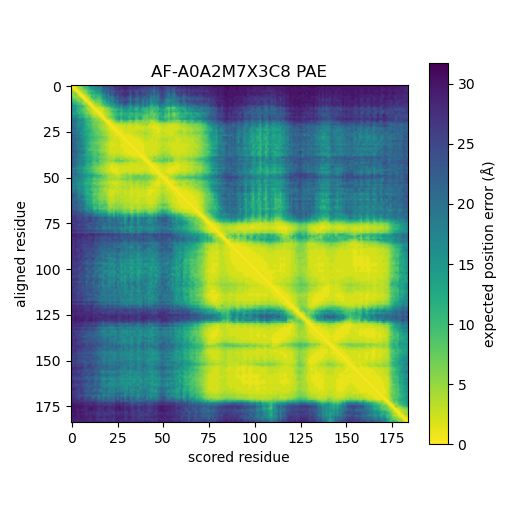Protein AF-A0A2M7X3C8-F1 (afdb_monomer)

Foldseek 3Di:
DVPPPPPPVVVVVVVVDDPDAAEDEPPPDPVVVVVVCVVDPVQKYFYAHPVRHTDDIDGVVNVVVVVVVVPDPPQAAEAEDDDDPVADPVNVVVLVVVVRVLQVVVCVWFNWNHKYKYWDFDQDPVNPATKIWIWIWTHTPADDIQIFTDIDSDPNVRSVVRSVSSVVVVVVVVDGPVVRVPPD

Sequence (184 aa):
LRHFSRRYLGKTLEKYATSNVHTLRSDTNQEEIIKQLIESEHNSIVLIEKYQKPVGFLSMRDILAGLELLEPKETINIIMTKPTHNVSKDDVKEAEEILSLFGKKMNKRIAIEKIEVTFEEPKTPDENSIIFNTTLIVSPVAGLKIVSKTKNSSFIDGIHAAIAQIEKQERRSGLSREDSRLTN

Organism: NCBI:txid1975080

Solvent-accessible surface area (backbone atoms only — not comparable to full-atom values): 10815 Å² total; per-residue (Å²): 129,89,74,70,62,67,69,61,52,52,68,58,49,60,75,72,58,74,89,87,65,54,70,45,56,67,84,55,55,68,70,58,52,51,52,52,33,73,70,34,94,73,42,32,35,38,24,21,46,100,81,74,44,76,76,47,73,50,39,56,65,58,53,52,57,52,48,63,71,66,49,76,76,82,75,66,44,72,47,68,56,81,67,62,92,91,56,53,73,65,57,53,51,51,48,51,52,53,50,49,54,48,47,58,60,43,42,78,56,46,57,54,53,33,40,39,38,43,65,43,72,63,82,44,97,80,75,80,59,65,40,30,36,25,37,37,37,41,34,40,71,59,76,75,70,48,76,23,76,30,76,24,77,40,70,68,56,13,51,54,52,17,50,54,47,44,54,53,50,53,70,70,66,66,72,47,68,68,64,61,64,74,80,116

Structure (mmCIF, N/CA/C/O backbone):
data_AF-A0A2M7X3C8-F1
#
_entry.id   AF-A0A2M7X3C8-F1
#
loop_
_atom_site.group_PDB
_atom_site.id
_atom_site.type_symbol
_atom_site.label_atom_id
_atom_site.label_alt_id
_atom_site.label_comp_id
_atom_site.label_asym_id
_atom_site.label_entity_id
_atom_site.label_seq_id
_atom_site.pdbx_PDB_ins_code
_atom_site.Cartn_x
_atom_site.Cartn_y
_atom_site.Cartn_z
_atom_site.occupancy
_atom_site.B_iso_or_equiv
_atom_site.auth_seq_id
_atom_site.auth_comp_id
_atom_site.auth_asym_id
_atom_site.auth_atom_id
_atom_site.pdbx_PDB_model_num
ATOM 1 N N . LEU A 1 1 ? -14.863 40.881 40.844 1.00 46.22 1 LEU A N 1
ATOM 2 C CA . LEU A 1 1 ? -14.978 40.151 39.552 1.00 46.22 1 LEU A CA 1
ATOM 3 C C . LEU A 1 1 ? -14.854 38.613 39.642 1.00 46.22 1 LEU A C 1
ATOM 5 O O . LEU A 1 1 ? -15.166 37.952 38.665 1.00 46.22 1 LEU A O 1
ATOM 9 N N . ARG A 1 2 ? -14.507 37.996 40.791 1.00 42.94 2 ARG A N 1
ATOM 10 C CA . ARG A 1 2 ? -14.419 36.517 40.940 1.00 42.94 2 ARG A CA 1
ATOM 11 C C . ARG A 1 2 ? -15.735 35.787 41.291 1.00 42.94 2 ARG A C 1
ATOM 13 O O . ARG A 1 2 ? -15.731 34.574 41.464 1.00 42.94 2 ARG A O 1
ATOM 20 N N . HIS A 1 3 ? -16.864 36.492 41.384 1.00 43.38 3 HIS A N 1
ATOM 21 C CA . HIS A 1 3 ? -18.160 35.899 41.762 1.00 43.38 3 HIS A CA 1
ATOM 22 C C . HIS A 1 3 ? -19.177 35.759 40.623 1.00 43.38 3 HIS A C 1
ATOM 24 O O . HIS A 1 3 ? -20.177 35.071 40.798 1.00 43.38 3 HIS A O 1
ATOM 30 N N . PHE A 1 4 ? -18.912 36.326 39.442 1.00 40.06 4 PHE A N 1
ATOM 31 C CA . PHE A 1 4 ? -19.866 36.282 38.326 1.00 40.06 4 PHE A CA 1
ATOM 32 C C . PHE A 1 4 ? -19.734 35.038 37.428 1.00 40.06 4 PHE A C 1
ATOM 34 O O . PHE A 1 4 ? -20.678 34.690 36.730 1.00 40.06 4 PHE A O 1
ATOM 41 N N . SER A 1 5 ? -18.604 34.321 37.483 1.00 48.94 5 SER A N 1
ATOM 42 C CA . SER A 1 5 ? -18.329 33.205 36.560 1.00 48.94 5 SER A CA 1
ATOM 43 C C . SER A 1 5 ? -18.881 31.843 37.027 1.00 48.94 5 SER A C 1
ATOM 45 O O . SER A 1 5 ? -19.244 31.003 36.211 1.00 48.94 5 SER A O 1
ATOM 47 N N . ARG A 1 6 ? -19.051 31.613 38.341 1.00 48.09 6 ARG A N 1
ATOM 48 C CA . ARG A 1 6 ? -19.505 30.298 38.852 1.00 48.09 6 ARG A CA 1
ATOM 49 C C . ARG A 1 6 ? -20.987 29.988 38.604 1.00 48.09 6 ARG A C 1
ATOM 51 O O . ARG A 1 6 ? -21.331 28.823 38.461 1.00 48.09 6 ARG A O 1
ATOM 58 N N . ARG A 1 7 ? -21.869 30.995 38.549 1.00 50.22 7 ARG A N 1
ATOM 59 C CA . ARG A 1 7 ? -23.326 30.771 38.421 1.00 50.22 7 ARG A CA 1
ATOM 60 C C . ARG A 1 7 ? -23.803 30.522 36.989 1.00 50.22 7 ARG A C 1
ATOM 62 O O . ARG A 1 7 ? -24.802 29.834 36.817 1.00 50.22 7 ARG A O 1
ATOM 69 N N . TYR A 1 8 ? -23.107 31.058 35.986 1.00 51.66 8 TYR A N 1
ATOM 70 C CA . TYR A 1 8 ? -23.512 30.910 34.584 1.00 51.66 8 TYR A CA 1
ATOM 71 C C . TYR A 1 8 ? -22.940 29.659 33.910 1.00 51.66 8 TYR A C 1
ATOM 73 O O . TYR A 1 8 ? -23.590 29.131 33.018 1.00 51.66 8 TYR A O 1
ATOM 81 N N . LEU A 1 9 ? -21.787 29.149 34.362 1.00 52.34 9 LEU A N 1
ATOM 82 C CA . LEU A 1 9 ? -21.191 27.909 33.843 1.00 52.34 9 LEU A CA 1
ATOM 83 C C . LEU A 1 9 ? -21.923 26.639 34.306 1.00 52.34 9 LEU A C 1
ATOM 85 O O . LEU A 1 9 ? -22.030 25.689 33.538 1.00 52.34 9 LEU A O 1
ATOM 89 N N . GLY A 1 10 ? -22.452 26.620 35.536 1.00 55.31 10 GLY A N 1
ATOM 90 C CA . GLY A 1 10 ? -23.128 25.434 36.084 1.00 55.31 10 GLY A CA 1
ATOM 91 C C . GLY A 1 10 ? -24.373 25.035 35.287 1.00 55.31 10 GLY A C 1
ATOM 92 O O . GLY A 1 10 ? -24.497 23.891 34.867 1.00 55.31 10 GLY A O 1
ATOM 93 N N . LYS A 1 11 ? -25.240 26.008 34.971 1.00 56.53 11 LYS A N 1
ATOM 94 C CA . LYS A 1 11 ? -26.495 25.753 34.241 1.00 56.53 11 LYS A CA 1
ATOM 95 C C . LYS A 1 11 ? -26.292 25.342 32.779 1.00 56.53 11 LYS A C 1
ATOM 97 O O . LYS A 1 11 ? -27.145 24.664 32.218 1.00 56.53 11 LYS A O 1
ATOM 102 N N . THR A 1 12 ? -25.204 25.770 32.135 1.00 64.62 12 THR A N 1
ATOM 103 C CA . THR A 1 12 ? -24.888 25.356 30.759 1.00 64.62 12 THR A CA 1
ATOM 104 C C . THR A 1 12 ? -24.248 23.979 30.716 1.00 64.62 12 THR A C 1
ATOM 106 O O . THR A 1 12 ? -24.594 23.210 29.830 1.00 64.62 12 THR A O 1
ATOM 109 N N . LEU A 1 13 ? -23.368 23.643 31.664 1.00 61.06 13 LEU A N 1
ATOM 110 C CA . LEU A 1 13 ? -22.723 22.327 31.725 1.00 61.06 13 LEU A CA 1
ATOM 111 C C . LEU A 1 13 ? -23.714 21.205 32.046 1.00 61.06 13 LEU A C 1
ATOM 113 O O . LEU A 1 13 ? -23.653 20.159 31.411 1.00 61.06 13 LEU A O 1
ATOM 117 N N . GLU A 1 14 ? -24.664 21.441 32.953 1.00 66.75 14 GLU A N 1
ATOM 118 C CA . GLU A 1 14 ? -25.717 20.470 33.292 1.00 66.75 14 GLU A CA 1
ATOM 119 C C . GLU A 1 14 ? -26.545 20.046 32.071 1.00 66.75 14 GLU A C 1
ATOM 121 O O . GLU A 1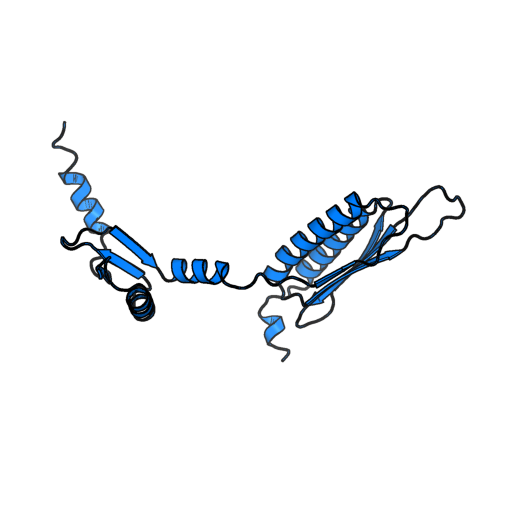 14 ? -26.955 18.894 31.980 1.00 66.75 14 GLU A O 1
ATOM 126 N N . LYS A 1 15 ? -26.730 20.937 31.086 1.00 69.50 15 LYS A N 1
ATOM 127 C CA . LYS A 1 15 ? -27.449 20.626 29.839 1.00 69.50 15 LYS A CA 1
ATOM 128 C C . LYS A 1 15 ? -26.701 19.630 28.941 1.00 69.50 15 LYS A C 1
ATOM 130 O O . LYS A 1 15 ? -27.332 18.957 28.132 1.00 69.50 15 LYS A O 1
ATOM 135 N N . TYR A 1 16 ? -25.376 19.559 29.054 1.00 69.12 16 TYR A N 1
ATOM 136 C CA . TYR A 1 16 ? -24.533 18.648 28.272 1.00 69.12 16 TYR A CA 1
ATOM 137 C C . TYR A 1 16 ? -24.023 17.460 29.101 1.00 69.12 16 TYR A C 1
ATOM 139 O O . TYR A 1 16 ? -23.365 16.573 28.560 1.00 69.12 16 TYR A O 1
ATOM 147 N N . ALA A 1 17 ? -24.303 17.439 30.407 1.00 68.06 17 ALA A N 1
ATOM 148 C CA . ALA A 1 17 ? -23.906 16.358 31.290 1.00 68.06 17 ALA A CA 1
ATOM 149 C C . ALA A 1 17 ? -24.746 15.109 30.996 1.00 68.06 17 ALA A C 1
ATOM 151 O O . ALA A 1 17 ? -25.974 15.146 31.022 1.00 68.06 17 ALA A O 1
ATOM 152 N N . THR A 1 18 ? -24.073 13.991 30.733 1.00 68.06 18 THR A N 1
ATOM 153 C CA . THR A 1 18 ? -24.725 12.683 30.619 1.00 68.06 18 THR A CA 1
ATOM 154 C C . THR A 1 18 ? -24.664 12.010 31.983 1.00 68.06 18 THR A C 1
ATOM 156 O O . THR A 1 18 ? -23.583 11.838 32.539 1.00 68.06 18 THR A O 1
ATOM 159 N N . SER A 1 19 ? -25.821 11.681 32.549 1.00 64.56 19 SER A N 1
ATOM 160 C CA . SER A 1 19 ? -25.942 11.113 33.898 1.00 64.56 19 SER A CA 1
ATOM 161 C C . SER A 1 19 ? -25.755 9.594 33.944 1.00 64.56 19 SER A C 1
ATOM 163 O O . SER A 1 19 ? -25.403 9.067 34.995 1.00 64.56 19 SER A O 1
ATOM 165 N N . ASN A 1 20 ? -25.924 8.905 32.812 1.00 70.25 20 ASN A N 1
ATOM 166 C CA . ASN A 1 20 ? -25.667 7.473 32.674 1.00 70.25 20 ASN A CA 1
ATOM 167 C C . ASN A 1 20 ? -24.349 7.258 31.936 1.00 70.25 20 ASN A C 1
ATOM 169 O O . ASN A 1 20 ? -24.309 7.162 30.713 1.00 70.25 20 ASN A O 1
ATOM 173 N N . VAL A 1 21 ? -23.262 7.226 32.699 1.00 77.31 21 VAL A N 1
ATOM 174 C CA . VAL A 1 21 ? -21.952 6.801 32.207 1.00 77.31 21 VAL A CA 1
ATOM 175 C C . VAL A 1 21 ? -21.507 5.593 33.012 1.00 77.31 21 VAL A C 1
ATOM 177 O O . VAL A 1 21 ? -21.582 5.597 34.243 1.00 77.31 21 VAL A O 1
ATOM 180 N N . HIS A 1 22 ? -21.050 4.551 32.321 1.00 87.25 22 HIS A N 1
ATOM 181 C CA . HIS A 1 22 ? -20.459 3.403 32.998 1.00 87.25 22 HIS A CA 1
ATOM 182 C C . HIS A 1 22 ? -19.114 3.834 33.579 1.00 87.25 22 HIS A C 1
ATOM 184 O O . HIS A 1 22 ? -18.291 4.430 32.878 1.00 87.25 22 HIS A O 1
ATOM 190 N N . THR A 1 23 ? -18.908 3.603 34.874 1.00 90.25 23 THR A N 1
ATOM 191 C CA . THR A 1 23 ? -17.699 4.048 35.577 1.00 90.25 23 THR A CA 1
ATOM 192 C C . THR A 1 23 ? -16.982 2.864 36.194 1.00 90.25 23 THR A C 1
ATOM 194 O O . THR A 1 23 ? -17.606 1.992 36.792 1.00 90.25 23 THR A O 1
ATOM 197 N N . LEU A 1 24 ? -15.658 2.852 36.070 1.00 92.31 24 LEU A N 1
ATOM 198 C CA . LEU A 1 24 ? -14.793 1.864 36.709 1.00 92.31 24 LEU A CA 1
ATOM 199 C C . LEU A 1 24 ? -13.697 2.561 37.489 1.00 92.31 24 LEU A C 1
ATOM 201 O O . LEU A 1 24 ? -13.294 3.679 37.165 1.00 92.31 24 LEU A O 1
ATOM 205 N N . ARG A 1 25 ? -13.184 1.895 38.521 1.00 93.38 25 ARG A N 1
ATOM 206 C CA . ARG A 1 25 ? -12.051 2.445 39.250 1.00 93.38 25 ARG A CA 1
ATOM 207 C C . ARG A 1 25 ? -10.792 2.380 38.386 1.00 93.38 25 ARG A C 1
ATOM 209 O O . ARG A 1 25 ? -10.579 1.435 37.637 1.00 93.38 25 ARG A O 1
ATOM 216 N N . SER A 1 26 ? -9.932 3.383 38.502 1.00 90.81 26 SER A N 1
ATOM 217 C CA . SER A 1 26 ? -8.688 3.451 37.728 1.00 90.81 26 SER A CA 1
ATOM 218 C C . SER A 1 26 ? -7.659 2.380 38.108 1.00 90.81 26 SER A C 1
ATOM 220 O O . SER A 1 26 ? -6.718 2.158 37.357 1.00 90.81 26 SER A O 1
ATOM 222 N N . ASP A 1 27 ? -7.816 1.744 39.273 1.00 92.94 27 ASP A N 1
ATOM 223 C CA . ASP A 1 27 ? -7.014 0.607 39.736 1.00 92.94 27 ASP A CA 1
ATOM 224 C C . ASP A 1 27 ? -7.614 -0.757 39.351 1.00 92.94 27 ASP A C 1
ATOM 226 O O . ASP A 1 27 ? -7.057 -1.794 39.711 1.00 92.94 27 ASP A O 1
ATOM 230 N N . THR A 1 28 ? -8.736 -0.781 38.620 1.00 93.50 28 THR A N 1
ATOM 231 C CA . THR A 1 28 ? -9.293 -2.012 38.049 1.00 93.50 28 THR A CA 1
ATOM 232 C C . THR A 1 28 ? -8.306 -2.620 37.044 1.00 93.50 28 THR A C 1
ATOM 234 O O . THR A 1 28 ? -7.629 -1.908 36.304 1.00 93.50 28 THR A O 1
ATOM 237 N N . ASN A 1 29 ? -8.206 -3.954 37.024 1.00 95.19 29 ASN A N 1
ATOM 238 C CA . ASN A 1 29 ? -7.349 -4.668 36.078 1.00 95.19 29 ASN A CA 1
ATOM 239 C C . ASN A 1 29 ? -7.732 -4.306 34.629 1.00 95.19 29 ASN A C 1
ATOM 241 O O . ASN A 1 29 ? -8.915 -4.245 34.301 1.00 95.19 29 ASN A O 1
ATOM 245 N N . GLN A 1 30 ? -6.735 -4.092 33.767 1.00 90.88 30 GLN A N 1
ATOM 246 C CA . GLN A 1 30 ? -6.925 -3.760 32.352 1.00 90.88 30 GLN A CA 1
ATOM 247 C C . GLN A 1 30 ? -7.835 -4.751 31.613 1.00 90.88 30 GLN A C 1
ATOM 249 O O . GLN A 1 30 ? -8.684 -4.318 30.841 1.00 90.88 30 GLN A O 1
ATOM 254 N N . GLU A 1 31 ? -7.700 -6.055 31.864 1.00 92.62 31 GLU A N 1
ATOM 255 C CA . GLU A 1 31 ? -8.537 -7.084 31.233 1.00 92.62 31 GLU A CA 1
ATOM 256 C C . GLU A 1 31 ? -10.012 -6.918 31.620 1.00 92.62 31 GLU A C 1
ATOM 258 O O . GLU A 1 31 ? -10.896 -6.949 30.765 1.00 92.62 31 GLU A O 1
ATOM 263 N N . GLU A 1 32 ? -10.270 -6.635 32.897 1.00 92.38 32 GLU A N 1
ATOM 264 C CA . GLU A 1 32 ? -11.618 -6.377 33.398 1.00 92.38 32 GLU A CA 1
ATOM 265 C C . GLU A 1 32 ? -12.178 -5.061 32.839 1.00 92.38 32 GLU A C 1
ATOM 267 O O . GLU A 1 32 ? -13.345 -5.003 32.467 1.00 92.38 32 GLU A O 1
ATOM 272 N N . ILE A 1 33 ? -11.349 -4.019 32.695 1.00 91.06 33 ILE A N 1
ATOM 273 C CA . ILE A 1 33 ? -11.755 -2.762 32.045 1.00 91.06 33 ILE A CA 1
ATOM 274 C C . ILE A 1 33 ? -12.190 -3.019 30.599 1.00 91.06 33 ILE A C 1
ATOM 276 O O . ILE A 1 33 ? -13.234 -2.520 30.181 1.00 91.06 33 ILE A O 1
ATOM 280 N N . ILE A 1 34 ? -11.417 -3.799 29.836 1.00 89.88 34 ILE A N 1
ATOM 281 C CA . ILE A 1 34 ? -11.746 -4.132 28.444 1.00 89.88 34 ILE A CA 1
ATOM 282 C C . ILE A 1 34 ? -13.036 -4.953 28.383 1.00 89.88 34 ILE A C 1
ATOM 284 O O . ILE A 1 34 ? -13.910 -4.652 27.573 1.00 89.88 34 ILE A O 1
ATOM 288 N N . LYS A 1 35 ? -13.187 -5.955 29.252 1.00 91.12 35 LYS A N 1
ATOM 289 C CA . LYS A 1 35 ? -14.388 -6.793 29.304 1.00 91.12 35 LYS A CA 1
ATOM 290 C C . LYS A 1 35 ? -15.644 -5.967 29.580 1.00 91.12 35 LYS A C 1
ATOM 292 O O . LYS A 1 35 ? -16.605 -6.030 28.821 1.00 91.12 35 LYS A O 1
ATOM 297 N N . GLN A 1 36 ? -15.595 -5.126 30.607 1.00 90.69 36 GLN A N 1
ATOM 298 C CA . GLN A 1 36 ? -16.679 -4.207 30.943 1.00 90.69 36 GLN A CA 1
ATOM 299 C C . GLN A 1 36 ? -16.964 -3.215 29.812 1.00 90.69 36 GLN A C 1
ATOM 301 O O . GLN A 1 36 ? -18.110 -2.830 29.610 1.00 90.69 36 GLN A O 1
ATOM 306 N N . LEU A 1 37 ? -15.939 -2.781 29.069 1.00 90.44 37 LEU A N 1
ATOM 307 C CA . LEU A 1 37 ? -16.108 -1.864 27.942 1.00 90.44 37 LEU A CA 1
ATOM 308 C C . LEU A 1 37 ? -16.877 -2.533 26.798 1.00 90.44 37 LEU A C 1
ATOM 310 O O . LEU A 1 37 ? -17.784 -1.911 26.243 1.00 90.44 37 LEU A O 1
ATOM 314 N N . ILE A 1 38 ? -16.551 -3.795 26.500 1.00 87.88 38 ILE A N 1
ATOM 315 C CA . ILE A 1 38 ? -17.243 -4.629 25.506 1.00 87.88 38 ILE A CA 1
ATOM 316 C C . ILE A 1 38 ? -18.694 -4.900 25.925 1.00 87.88 38 ILE A C 1
ATOM 318 O O . ILE A 1 38 ? -19.586 -4.895 25.082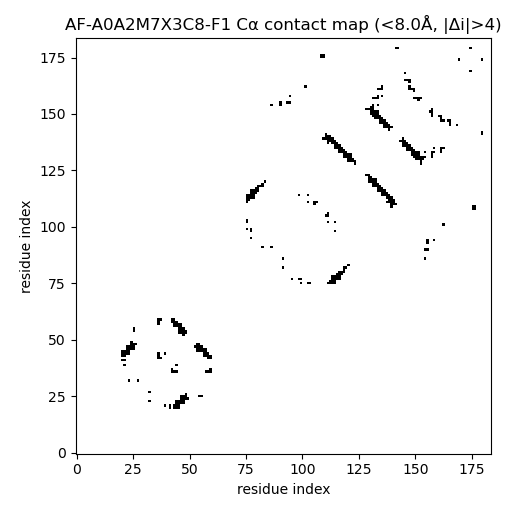 1.00 87.88 38 ILE A O 1
ATOM 322 N N . GLU A 1 39 ? -18.938 -5.122 27.218 1.00 88.19 39 GLU A N 1
ATOM 323 C CA . GLU A 1 39 ? -20.276 -5.374 27.769 1.00 88.19 39 GLU A CA 1
ATOM 324 C C . GLU A 1 39 ? -21.109 -4.089 27.955 1.00 88.19 39 GLU A C 1
ATOM 326 O O . GLU A 1 39 ? -22.321 -4.162 28.155 1.00 88.19 39 GLU A O 1
ATOM 331 N N . SER A 1 40 ? -20.492 -2.902 27.890 1.00 86.25 40 SER A N 1
ATOM 332 C CA . SER A 1 40 ? -21.186 -1.636 28.138 1.00 86.25 40 SER A CA 1
ATOM 333 C C . SER A 1 40 ? -22.120 -1.245 26.986 1.00 86.25 40 SER A C 1
ATOM 335 O O . SER A 1 40 ? -21.720 -1.192 25.825 1.00 86.25 40 SER A O 1
ATOM 337 N N . GLU A 1 41 ? -23.348 -0.831 27.308 1.00 83.38 41 GLU A N 1
ATOM 338 C CA . GLU A 1 41 ? -24.304 -0.315 26.310 1.00 83.38 41 GLU A CA 1
ATOM 339 C C . GLU A 1 41 ? -23.829 0.985 25.634 1.00 83.38 41 GLU A C 1
ATOM 341 O O . GLU A 1 41 ? -24.281 1.351 24.548 1.00 83.38 41 GLU A O 1
ATOM 346 N N . HIS A 1 42 ? -22.916 1.709 26.283 1.00 83.50 42 HIS A N 1
ATOM 347 C CA . HIS A 1 42 ? -22.461 3.034 25.864 1.00 83.50 42 HIS A CA 1
ATOM 348 C C . HIS A 1 42 ? -21.131 3.011 25.101 1.00 83.50 42 HIS A C 1
ATOM 350 O O . HIS A 1 42 ? -20.610 4.082 24.772 1.00 83.50 42 HIS A O 1
ATOM 356 N N . ASN A 1 43 ? -20.573 1.822 24.820 1.00 86.88 43 ASN A N 1
ATOM 357 C CA . ASN A 1 43 ? -19.285 1.622 24.138 1.00 86.88 43 ASN A CA 1
ATOM 358 C C . ASN A 1 43 ? -18.138 2.468 24.725 1.00 86.88 43 ASN A C 1
ATOM 360 O O . ASN A 1 43 ? -17.190 2.837 24.019 1.00 86.88 43 ASN A O 1
ATOM 364 N N . SER A 1 44 ? -18.264 2.853 25.994 1.00 90.00 44 SER A N 1
ATOM 365 C CA . SER A 1 44 ? -17.362 3.777 26.663 1.00 90.00 44 SER A CA 1
ATOM 366 C C . SER A 1 44 ? -17.467 3.679 28.179 1.00 90.00 44 SER A C 1
ATOM 368 O O . SER A 1 44 ? -18.530 3.404 28.737 1.00 90.00 44 SER A O 1
ATOM 370 N N . ILE A 1 45 ? -16.337 3.914 28.841 1.00 92.31 45 ILE A N 1
ATOM 371 C CA . ILE A 1 45 ? -16.181 3.855 30.289 1.00 92.31 45 ILE A CA 1
ATOM 372 C C . ILE A 1 45 ? -15.396 5.071 30.760 1.00 92.31 45 ILE A C 1
ATOM 374 O O . ILE A 1 45 ? -14.375 5.448 30.181 1.00 92.31 45 ILE A O 1
ATOM 378 N N . VAL A 1 46 ? -15.851 5.658 31.861 1.00 92.06 46 VAL A N 1
ATOM 379 C CA . VAL A 1 46 ? -15.120 6.699 32.582 1.00 92.06 46 VAL A CA 1
ATOM 380 C C . VAL A 1 46 ? -14.344 6.057 33.728 1.00 92.06 46 VAL A C 1
ATOM 382 O O . VAL A 1 46 ? -14.914 5.394 34.595 1.00 92.06 46 VAL A O 1
ATOM 385 N N . LEU A 1 47 ? -13.032 6.268 33.754 1.00 93.06 47 LEU A N 1
ATOM 386 C CA . LEU A 1 47 ? -12.177 5.805 34.841 1.00 93.06 47 LEU A CA 1
ATOM 387 C C . LEU A 1 47 ? -12.184 6.830 35.974 1.00 93.06 47 LEU A C 1
ATOM 389 O O . LEU A 1 47 ? -11.938 8.018 35.743 1.00 93.06 47 LEU A O 1
ATOM 393 N N . ILE A 1 48 ? -12.438 6.370 37.198 1.00 93.56 48 ILE A N 1
ATOM 394 C CA . ILE A 1 48 ? -12.551 7.205 38.397 1.00 93.56 48 ILE A CA 1
ATOM 395 C C . ILE A 1 48 ? -11.574 6.783 39.502 1.00 93.56 48 ILE A C 1
ATOM 397 O O . ILE A 1 48 ? -11.280 5.607 39.698 1.00 93.56 48 ILE A O 1
ATOM 401 N N . GLU A 1 49 ? -11.097 7.751 40.277 1.00 93.44 49 GLU A N 1
ATOM 402 C CA . GLU A 1 49 ? -10.336 7.518 41.510 1.00 93.44 49 GLU A CA 1
ATOM 403 C C . GLU A 1 49 ? -11.252 7.290 42.730 1.00 93.44 49 GLU A C 1
ATOM 405 O O . GLU A 1 49 ? -12.473 7.447 42.670 1.00 93.44 49 GLU A O 1
ATOM 410 N N . LYS A 1 50 ? -10.646 6.988 43.891 1.00 84.38 50 LYS A N 1
ATOM 411 C CA . LYS A 1 50 ? -11.319 6.724 45.183 1.00 84.38 50 LYS A CA 1
ATOM 412 C C . LYS A 1 50 ? -12.345 7.793 45.602 1.00 84.38 50 LYS A C 1
ATOM 414 O O . LYS A 1 50 ? -13.287 7.475 46.319 1.00 84.38 50 LYS A O 1
ATOM 419 N N . TYR A 1 51 ? -12.182 9.039 45.156 1.00 88.94 51 TYR A N 1
ATOM 420 C CA . TYR A 1 51 ? -13.064 10.167 45.483 1.00 88.94 51 TYR A CA 1
ATOM 421 C C . TYR A 1 51 ? -14.013 10.558 44.339 1.00 88.94 51 TYR A C 1
ATOM 423 O O . TYR A 1 51 ? -14.373 11.726 44.224 1.00 88.94 51 TYR A O 1
ATOM 431 N N . GLN A 1 52 ? -14.377 9.610 43.465 1.00 83.81 52 GLN A N 1
ATOM 432 C CA . GLN A 1 52 ? -15.238 9.837 42.288 1.00 83.81 52 GLN A CA 1
ATOM 433 C C . GLN A 1 52 ? -14.708 10.910 41.325 1.00 83.81 52 GLN A C 1
ATOM 435 O O . GLN A 1 52 ? -15.451 11.508 40.547 1.00 83.81 52 GLN A O 1
ATOM 440 N N . LYS A 1 53 ? -13.399 11.163 41.364 1.00 89.12 53 LYS A N 1
ATOM 441 C CA . LYS A 1 53 ? -12.749 12.090 40.448 1.00 89.12 53 LYS A CA 1
ATOM 442 C C . LYS A 1 53 ? -12.467 11.356 39.134 1.00 89.12 53 LYS A C 1
ATOM 444 O O . LYS A 1 53 ? -11.762 10.347 39.183 1.00 89.12 53 LYS A O 1
ATOM 449 N N . PRO A 1 54 ? -12.967 11.834 37.981 1.00 89.19 54 PRO A N 1
ATOM 450 C CA . PRO A 1 54 ? -12.631 11.241 36.697 1.00 89.19 54 PRO A CA 1
ATOM 451 C C . PRO A 1 54 ? -11.153 11.491 36.392 1.00 89.19 54 PRO A C 1
ATOM 453 O O . PRO A 1 54 ? -10.662 12.617 36.511 1.00 89.19 54 PRO A O 1
ATOM 456 N N . VAL A 1 55 ? -10.450 10.432 36.009 1.00 93.12 55 VAL A N 1
ATOM 457 C CA . VAL A 1 55 ? -9.032 10.471 35.622 1.00 93.12 55 VAL A CA 1
ATOM 458 C C . VAL A 1 55 ? -8.809 10.097 34.169 1.00 93.12 55 VAL A C 1
ATOM 460 O O . VAL A 1 55 ? -7.782 10.455 33.601 1.00 93.12 55 VAL A O 1
ATOM 463 N N . GLY A 1 56 ? -9.768 9.412 33.553 1.00 90.75 56 GLY A N 1
ATOM 464 C CA . GLY A 1 56 ? -9.653 8.990 32.172 1.00 90.75 56 GLY A CA 1
ATOM 465 C C . GLY A 1 56 ? -10.984 8.573 31.578 1.00 90.75 56 GLY A C 1
ATOM 466 O O . GLY A 1 56 ? -12.000 8.460 32.263 1.00 90.75 56 GLY A O 1
ATOM 467 N N . PHE A 1 57 ? -10.944 8.345 30.278 1.00 91.19 57 PHE A N 1
ATOM 468 C CA . PHE A 1 57 ? -12.054 7.884 29.470 1.00 91.19 57 PHE A CA 1
ATOM 469 C C . PHE A 1 57 ? -11.492 6.882 28.466 1.00 91.19 57 PHE A C 1
ATOM 471 O O . PHE A 1 57 ? -10.438 7.133 27.881 1.00 91.19 57 PHE A O 1
ATOM 478 N N . LEU A 1 58 ? -12.179 5.759 28.300 1.00 91.38 58 LEU A N 1
ATOM 479 C CA . LEU A 1 58 ? -11.870 4.741 27.306 1.00 91.38 58 LEU A CA 1
ATOM 480 C C . LEU A 1 58 ? -13.121 4.467 26.490 1.00 91.38 58 LEU A C 1
ATOM 482 O O . LEU A 1 58 ? -14.202 4.287 27.045 1.00 91.38 58 LEU A O 1
ATOM 486 N N . SER A 1 59 ? -12.964 4.405 25.178 1.00 92.56 59 SER A N 1
ATOM 487 C CA . SER A 1 59 ? -14.019 4.035 24.246 1.00 92.56 59 SER A CA 1
ATOM 488 C C . SER A 1 59 ? -13.623 2.823 23.418 1.00 92.56 59 SER A C 1
ATOM 490 O O . SER A 1 59 ? -12.441 2.528 23.234 1.00 92.56 59 SER A O 1
ATOM 492 N N . MET A 1 60 ? -14.615 2.154 22.832 1.00 89.00 60 MET A N 1
ATOM 493 C CA . MET A 1 60 ? -14.364 1.086 21.859 1.00 89.00 60 MET A CA 1
ATOM 494 C C . MET A 1 60 ? -13.490 1.553 20.689 1.00 89.00 60 MET A C 1
ATOM 496 O O . MET A 1 60 ? -12.716 0.769 20.148 1.00 89.00 60 MET A O 1
ATOM 500 N N . ARG A 1 61 ? -13.549 2.840 20.325 1.00 88.88 61 ARG A N 1
ATOM 501 C CA . ARG A 1 61 ? -12.680 3.412 19.291 1.00 88.88 61 ARG A CA 1
ATOM 502 C C . ARG A 1 61 ? -11.204 3.354 19.682 1.00 88.88 61 ARG A C 1
ATOM 504 O O . ARG A 1 61 ? -10.377 3.088 18.817 1.00 88.88 61 ARG A O 1
ATOM 511 N N . ASP A 1 62 ? -10.884 3.582 20.952 1.00 88.12 62 ASP A N 1
ATOM 512 C CA . ASP A 1 62 ? -9.506 3.537 21.44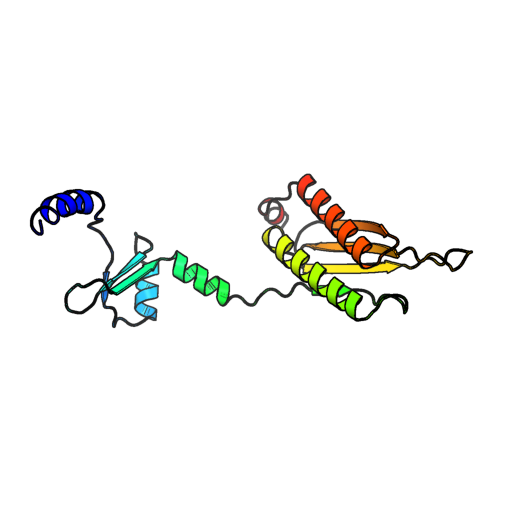6 1.00 88.12 62 ASP A CA 1
ATOM 513 C C . ASP A 1 62 ? -8.957 2.105 21.399 1.00 88.12 62 ASP A C 1
ATOM 515 O O . ASP A 1 62 ? -7.813 1.895 20.999 1.00 88.12 62 ASP A O 1
ATOM 519 N N . ILE A 1 63 ? -9.798 1.111 21.713 1.00 87.88 63 ILE A N 1
ATOM 520 C CA . ILE A 1 63 ? -9.450 -0.312 21.575 1.00 87.88 63 ILE A CA 1
ATOM 521 C C . ILE A 1 63 ? -9.201 -0.675 20.112 1.00 87.88 63 ILE A C 1
ATOM 523 O O . ILE A 1 63 ? -8.176 -1.273 19.802 1.00 87.88 63 ILE A O 1
ATOM 527 N N . LEU A 1 64 ? -10.100 -0.287 19.204 1.00 85.81 64 LEU A N 1
ATOM 528 C CA . LEU A 1 64 ? -9.945 -0.559 17.772 1.00 85.81 64 LEU A CA 1
ATOM 529 C C . LEU A 1 64 ? -8.685 0.101 17.198 1.00 85.81 64 LEU A C 1
ATOM 531 O O . LEU A 1 64 ? -7.959 -0.536 16.441 1.00 85.81 64 LEU A O 1
ATOM 535 N N . ALA A 1 65 ? -8.389 1.340 17.598 1.00 83.38 65 ALA A N 1
ATOM 536 C CA . ALA A 1 65 ? -7.161 2.024 17.202 1.00 83.38 65 ALA A CA 1
ATOM 537 C C . ALA A 1 65 ? -5.909 1.309 17.737 1.00 83.38 65 ALA A C 1
ATOM 539 O O . ALA A 1 65 ? -4.906 1.209 17.038 1.00 83.38 65 ALA A O 1
ATOM 540 N N . GLY A 1 66 ? -5.967 0.780 18.962 1.00 83.81 66 GLY A N 1
ATOM 541 C CA . GLY A 1 66 ? -4.902 -0.050 19.519 1.00 83.81 66 GLY A CA 1
ATOM 542 C C . GLY A 1 66 ? -4.715 -1.364 18.757 1.00 83.81 66 GLY A C 1
ATOM 543 O O . GLY A 1 66 ? -3.584 -1.740 18.463 1.00 83.81 66 GLY A O 1
ATOM 544 N N . LEU A 1 67 ? -5.807 -2.039 18.391 1.00 83.25 67 LEU A N 1
ATOM 545 C CA . LEU A 1 67 ? -5.766 -3.276 17.607 1.00 83.25 67 LEU A CA 1
ATOM 546 C C . LEU A 1 67 ? -5.196 -3.049 16.201 1.00 83.25 67 LEU A C 1
ATOM 548 O O . LEU A 1 67 ? -4.365 -3.839 15.765 1.00 83.25 67 LEU A O 1
ATOM 552 N N . GLU A 1 68 ? -5.540 -1.940 15.539 1.00 77.00 68 GLU A N 1
ATOM 553 C CA . GLU A 1 68 ? -4.959 -1.552 14.240 1.00 77.00 68 GLU A CA 1
ATOM 554 C C . GLU A 1 68 ? -3.425 -1.416 14.306 1.00 77.00 68 GLU A C 1
ATOM 556 O O . GLU A 1 68 ? -2.723 -1.711 13.340 1.00 77.00 68 GLU A O 1
ATOM 561 N N . LEU A 1 69 ? -2.874 -1.003 15.455 1.00 77.44 69 LEU A N 1
ATOM 562 C CA . LEU A 1 69 ? -1.422 -0.927 15.658 1.00 77.44 69 LEU A CA 1
ATOM 563 C C . LEU A 1 69 ? -0.768 -2.298 15.879 1.00 77.44 69 LEU A C 1
ATOM 565 O O . LEU A 1 69 ? 0.435 -2.433 15.641 1.00 77.44 69 LEU A O 1
ATOM 569 N N . LEU A 1 70 ? -1.531 -3.280 16.367 1.00 76.94 70 LEU A N 1
ATOM 570 C CA . LEU A 1 70 ? -1.067 -4.640 16.650 1.00 76.94 70 LEU A CA 1
ATOM 571 C C . LEU A 1 70 ? -1.216 -5.579 15.450 1.00 76.94 70 LEU A C 1
ATOM 573 O O . LEU A 1 70 ? -0.521 -6.596 15.400 1.00 76.94 70 LEU A O 1
ATOM 577 N N . GLU A 1 71 ? -2.091 -5.260 14.493 1.00 66.31 71 GLU A N 1
ATOM 578 C CA . GLU A 1 71 ? -2.193 -6.026 13.256 1.00 66.31 71 GLU A CA 1
ATOM 579 C C . GLU A 1 71 ? -0.838 -6.008 12.525 1.00 66.31 71 GLU A C 1
ATOM 581 O O . GLU A 1 71 ? -0.266 -4.935 12.280 1.00 66.31 71 GLU A O 1
ATOM 586 N N . PRO A 1 72 ? -0.272 -7.184 12.185 1.00 64.88 72 PRO A N 1
ATOM 587 C CA . PRO A 1 72 ? 0.949 -7.232 11.404 1.00 64.88 72 PRO A CA 1
ATOM 588 C C . PRO A 1 72 ? 0.687 -6.492 10.097 1.00 64.88 72 PRO A C 1
ATOM 590 O O . PRO A 1 72 ? -0.221 -6.845 9.349 1.00 64.88 72 PRO A O 1
ATOM 593 N N . LYS A 1 73 ? 1.473 -5.441 9.836 1.00 66.19 73 LYS A N 1
ATOM 594 C CA . LYS A 1 73 ? 1.378 -4.679 8.589 1.00 66.19 73 LYS A CA 1
ATOM 595 C C . LYS A 1 73 ? 1.496 -5.664 7.437 1.00 66.19 73 LYS A C 1
ATOM 597 O O . LYS A 1 73 ? 2.587 -6.186 7.218 1.00 66.19 73 LYS A O 1
ATOM 602 N N . GLU A 1 74 ? 0.396 -5.902 6.726 1.00 68.00 74 GLU A N 1
ATOM 603 C CA . GLU A 1 74 ? 0.401 -6.736 5.530 1.00 68.00 74 GLU A CA 1
ATOM 604 C C . GLU A 1 74 ? 1.482 -6.204 4.585 1.00 68.00 74 GLU A C 1
ATOM 606 O O . GLU A 1 74 ? 1.402 -5.095 4.044 1.00 68.00 74 GLU A O 1
ATOM 611 N N . THR A 1 75 ? 2.561 -6.969 4.457 1.00 75.38 75 THR A N 1
ATOM 612 C CA . THR A 1 75 ? 3.634 -6.663 3.526 1.00 75.38 75 THR A CA 1
ATOM 613 C C . THR A 1 75 ? 3.170 -7.110 2.155 1.00 75.38 75 THR A C 1
ATOM 615 O O . THR A 1 75 ? 3.148 -8.302 1.856 1.00 75.38 75 THR A O 1
ATOM 618 N N . ILE A 1 76 ? 2.779 -6.148 1.327 1.00 87.31 76 ILE A N 1
ATOM 619 C CA . ILE A 1 76 ? 2.427 -6.397 -0.070 1.00 87.31 76 ILE A CA 1
ATOM 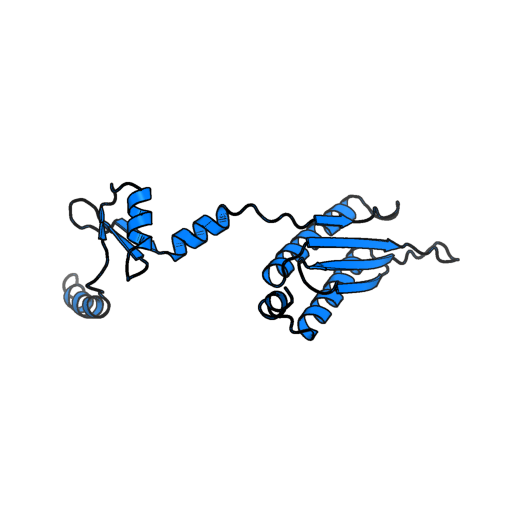620 C C . ILE A 1 76 ? 3.666 -6.947 -0.774 1.00 87.31 76 ILE A C 1
ATOM 622 O O . ILE A 1 76 ? 4.736 -6.338 -0.709 1.00 87.31 76 ILE A O 1
ATOM 626 N N . ASN A 1 77 ? 3.525 -8.092 -1.439 1.00 91.88 77 ASN A N 1
ATOM 627 C CA . ASN A 1 77 ? 4.621 -8.697 -2.181 1.00 91.88 77 ASN A CA 1
ATOM 628 C C . ASN A 1 77 ? 4.892 -7.878 -3.452 1.00 91.88 77 ASN A C 1
ATOM 630 O O . ASN A 1 77 ? 4.100 -7.905 -4.397 1.00 91.88 77 ASN A O 1
ATOM 634 N N . ILE A 1 78 ? 5.985 -7.115 -3.456 1.00 94.56 78 ILE A N 1
ATOM 635 C CA . ILE A 1 78 ? 6.414 -6.311 -4.603 1.00 94.56 78 ILE A CA 1
ATOM 636 C C . ILE A 1 78 ? 7.523 -7.071 -5.319 1.00 94.56 78 ILE A C 1
ATOM 638 O O . ILE A 1 78 ? 8.604 -7.281 -4.773 1.00 94.56 78 ILE A O 1
ATOM 642 N N . ILE A 1 79 ? 7.249 -7.474 -6.556 1.00 94.50 79 ILE A N 1
ATOM 643 C CA . ILE A 1 79 ? 8.191 -8.181 -7.417 1.00 94.50 79 ILE A CA 1
ATOM 644 C C . ILE A 1 79 ? 8.586 -7.233 -8.541 1.00 94.50 79 ILE A C 1
ATOM 646 O O . ILE A 1 79 ? 7.790 -6.938 -9.430 1.00 94.50 79 ILE A O 1
ATOM 650 N N . MET A 1 80 ? 9.829 -6.767 -8.516 1.00 93.50 80 MET A N 1
ATOM 651 C CA . MET A 1 80 ? 10.384 -5.931 -9.571 1.00 93.50 80 MET A CA 1
ATOM 652 C C . MET A 1 80 ? 11.438 -6.721 -10.341 1.00 93.50 80 MET A C 1
ATOM 654 O O . MET A 1 80 ? 12.425 -7.182 -9.762 1.00 93.50 80 MET A O 1
ATOM 658 N N . THR A 1 81 ? 11.252 -6.901 -11.650 1.00 89.94 81 THR A N 1
ATOM 659 C CA . THR A 1 81 ? 12.331 -7.465 -12.470 1.00 89.94 81 THR A CA 1
ATOM 660 C C . THR A 1 81 ? 13.475 -6.470 -12.516 1.00 89.94 81 THR A C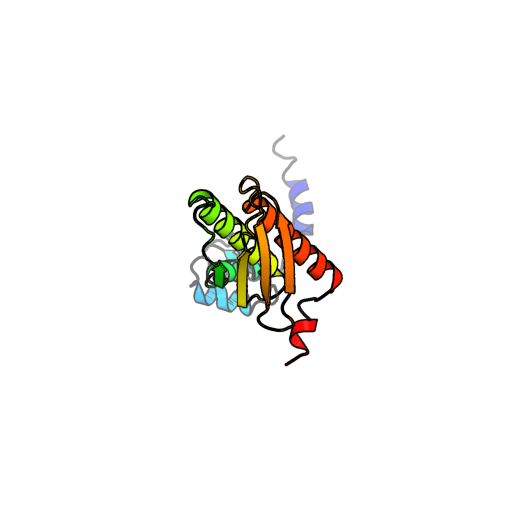 1
ATOM 662 O O . THR A 1 81 ? 13.246 -5.289 -12.783 1.00 89.94 81 THR A O 1
ATOM 665 N N . LYS A 1 82 ? 14.695 -6.952 -12.269 1.00 76.62 82 LYS A N 1
ATOM 666 C CA . LYS A 1 82 ? 15.889 -6.106 -12.226 1.00 76.62 82 LYS A CA 1
ATOM 667 C C . LYS A 1 82 ? 16.010 -5.302 -13.529 1.00 76.62 82 LYS A C 1
ATOM 669 O O . LYS A 1 82 ? 16.084 -5.933 -14.587 1.00 76.62 82 LYS A O 1
ATOM 674 N N . PRO A 1 83 ? 16.029 -3.958 -13.465 1.00 79.50 83 PRO A N 1
ATOM 675 C CA . PRO A 1 83 ? 16.300 -3.143 -14.641 1.00 79.50 83 PRO A CA 1
ATOM 676 C C . PRO A 1 83 ? 17.737 -3.377 -15.127 1.00 79.50 83 PRO A C 1
ATOM 678 O O . PRO A 1 83 ? 18.550 -3.993 -14.425 1.00 79.50 83 PRO A O 1
ATOM 681 N N . THR A 1 84 ? 18.056 -2.937 -16.346 1.00 80.81 84 THR A N 1
ATOM 682 C CA . THR A 1 84 ? 19.410 -3.121 -16.880 1.00 80.81 84 THR A CA 1
ATOM 683 C C . THR A 1 84 ? 20.423 -2.192 -16.187 1.00 80.81 84 THR A C 1
ATOM 685 O O . THR A 1 84 ? 20.107 -1.473 -15.240 1.00 80.81 84 THR A O 1
ATOM 688 N N . HIS A 1 85 ? 21.671 -2.189 -16.664 1.00 79.12 85 HIS A N 1
ATOM 689 C CA . HIS A 1 85 ? 22.750 -1.332 -16.161 1.00 79.12 85 HIS A CA 1
ATOM 690 C C . HIS A 1 85 ? 22.483 0.176 -16.316 1.00 79.12 85 HIS A C 1
ATOM 692 O O . HIS A 1 85 ? 23.214 0.972 -15.734 1.00 79.12 85 HIS A O 1
ATOM 698 N N . ASN A 1 86 ? 21.457 0.565 -17.077 1.00 82.25 86 ASN A N 1
ATOM 699 C CA . ASN A 1 86 ? 21.092 1.961 -17.310 1.00 82.25 86 ASN A CA 1
ATOM 700 C C . ASN A 1 86 ? 20.313 2.605 -16.156 1.00 82.25 86 ASN A C 1
ATOM 702 O O . ASN A 1 86 ? 20.068 3.808 -16.192 1.00 82.25 86 ASN A O 1
ATOM 706 N N . VAL A 1 87 ? 19.914 1.827 -15.146 1.00 87.75 87 VAL A N 1
ATOM 707 C CA . VAL A 1 87 ? 19.161 2.320 -13.988 1.00 87.75 87 VAL A CA 1
ATOM 708 C C . VAL A 1 87 ? 20.044 2.262 -12.750 1.00 87.75 87 VAL A C 1
ATOM 710 O O . VAL A 1 87 ? 20.659 1.233 -12.451 1.00 87.75 87 VAL A O 1
ATOM 713 N N . SER A 1 88 ? 20.128 3.377 -12.024 1.00 91.75 88 SER A N 1
ATOM 714 C CA . SER A 1 88 ? 20.947 3.443 -10.819 1.00 91.75 88 SER A CA 1
ATOM 715 C C . SER A 1 88 ? 20.304 2.664 -9.665 1.00 91.75 88 SER A C 1
ATOM 717 O O . SER A 1 88 ? 19.102 2.396 -9.641 1.00 91.75 88 SER A O 1
ATOM 719 N N . LYS A 1 89 ? 21.106 2.293 -8.660 1.00 91.50 89 LYS A N 1
ATOM 720 C CA . LYS A 1 89 ? 20.575 1.653 -7.444 1.00 91.50 89 LYS A CA 1
ATO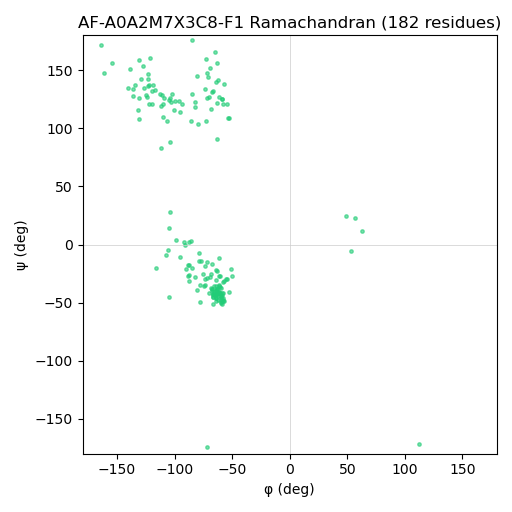M 721 C C . LYS A 1 89 ? 19.648 2.581 -6.658 1.00 91.50 89 LYS A C 1
ATOM 723 O O . LYS A 1 89 ? 18.736 2.090 -5.998 1.00 91.50 89 LYS A O 1
ATOM 728 N N . ASP A 1 90 ? 19.895 3.885 -6.728 1.00 93.94 90 ASP A N 1
ATOM 729 C CA . ASP A 1 90 ? 19.076 4.884 -6.050 1.00 93.94 90 ASP A CA 1
ATOM 730 C C . ASP A 1 90 ? 17.700 4.976 -6.717 1.00 93.94 90 ASP A C 1
ATOM 732 O O . ASP A 1 90 ? 16.697 4.913 -6.012 1.00 93.94 90 ASP A O 1
ATOM 736 N N . ASP A 1 91 ? 17.639 4.952 -8.054 1.00 93.31 91 ASP A N 1
ATOM 737 C CA . ASP A 1 91 ? 16.369 4.894 -8.795 1.00 93.31 91 ASP A CA 1
ATOM 738 C C . ASP A 1 91 ? 15.583 3.612 -8.477 1.00 93.31 91 ASP A C 1
ATOM 740 O O . ASP A 1 91 ? 14.366 3.636 -8.309 1.00 93.31 91 ASP A O 1
ATOM 744 N N . VAL A 1 92 ? 16.269 2.468 -8.369 1.00 93.25 92 VAL A N 1
ATOM 745 C CA . VAL A 1 92 ? 15.653 1.187 -7.975 1.00 93.25 92 VAL A CA 1
ATOM 746 C C . VAL A 1 92 ? 15.029 1.285 -6.584 1.00 93.25 92 VAL A C 1
ATOM 748 O O . VAL A 1 92 ? 13.902 0.837 -6.381 1.00 93.25 92 VAL A O 1
ATOM 751 N N . LYS A 1 93 ? 15.738 1.887 -5.628 1.00 93.94 93 LYS A N 1
ATOM 752 C CA . LYS A 1 93 ? 15.232 2.078 -4.267 1.00 93.94 93 LYS A CA 1
ATOM 753 C C . LYS A 1 93 ? 14.055 3.056 -4.239 1.00 93.94 93 LYS A C 1
ATOM 755 O O . LYS A 1 93 ? 13.054 2.788 -3.579 1.00 93.94 93 LYS A O 1
ATOM 760 N N . GLU A 1 94 ? 14.151 4.160 -4.974 1.00 95.56 94 GLU A N 1
ATOM 761 C CA . GLU A 1 94 ? 13.064 5.131 -5.113 1.00 95.56 94 GLU A CA 1
ATOM 762 C C . GLU A 1 94 ? 11.811 4.472 -5.710 1.00 95.56 94 GLU A C 1
ATOM 764 O O . GLU A 1 94 ? 10.706 4.628 -5.186 1.00 95.56 94 GLU A O 1
ATOM 769 N N . ALA A 1 95 ? 11.978 3.648 -6.744 1.00 95.19 95 ALA A N 1
ATOM 770 C CA . ALA A 1 95 ? 10.906 2.857 -7.332 1.00 95.19 95 ALA A CA 1
ATOM 771 C C . ALA A 1 95 ? 10.231 1.920 -6.319 1.00 95.19 95 ALA A C 1
ATOM 773 O O . ALA A 1 95 ? 9.001 1.868 -6.256 1.00 95.19 95 ALA A O 1
ATOM 774 N N . GLU A 1 96 ? 11.008 1.199 -5.5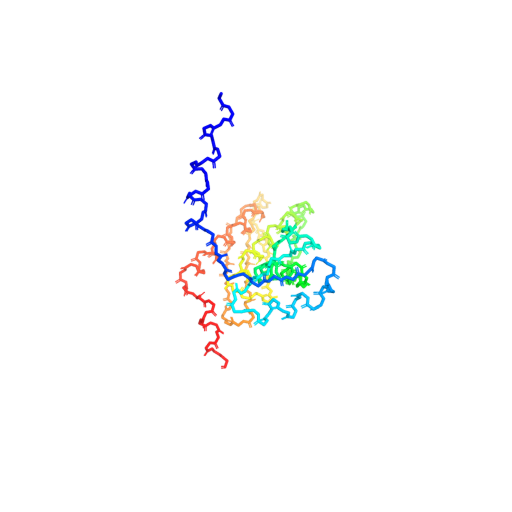07 1.00 94.38 96 GLU A N 1
ATOM 775 C CA . GLU A 1 96 ? 10.477 0.334 -4.447 1.00 94.38 96 GLU A CA 1
ATOM 776 C C . GLU A 1 96 ? 9.667 1.127 -3.411 1.00 94.38 96 GLU A C 1
ATOM 778 O O . GLU A 1 96 ? 8.580 0.697 -3.010 1.00 94.38 96 GLU A O 1
ATOM 783 N N . GLU A 1 97 ? 10.146 2.306 -3.006 1.00 95.00 97 GLU A N 1
ATOM 784 C CA . GLU A 1 97 ? 9.435 3.193 -2.081 1.00 95.00 97 GLU A CA 1
ATOM 785 C C . GLU A 1 97 ? 8.115 3.697 -2.686 1.00 95.00 97 GLU A C 1
ATOM 787 O O . GLU A 1 97 ? 7.061 3.599 -2.043 1.00 95.00 97 GLU A O 1
ATOM 792 N N . ILE A 1 98 ? 8.135 4.152 -3.944 1.00 97.06 98 ILE A N 1
ATOM 793 C CA . ILE A 1 98 ? 6.942 4.587 -4.686 1.00 97.06 98 ILE A CA 1
ATOM 794 C C . ILE A 1 98 ? 5.917 3.447 -4.775 1.00 97.06 98 ILE A C 1
ATOM 796 O O . ILE A 1 98 ? 4.739 3.645 -4.458 1.00 97.06 98 ILE A O 1
ATOM 800 N N . LEU A 1 99 ? 6.351 2.245 -5.163 1.00 95.88 99 LEU A N 1
ATOM 801 C CA . LEU A 1 99 ? 5.489 1.066 -5.288 1.00 95.88 99 LEU A CA 1
ATOM 802 C C . LEU A 1 99 ? 4.933 0.617 -3.932 1.00 95.88 99 LEU A C 1
ATOM 804 O O . LEU A 1 99 ? 3.769 0.226 -3.852 1.00 95.88 99 LEU A O 1
ATOM 808 N N . SER A 1 100 ? 5.714 0.731 -2.856 1.00 94.19 100 SER A N 1
ATOM 809 C CA . SER A 1 100 ? 5.268 0.439 -1.489 1.00 94.19 100 SER A CA 1
ATOM 810 C C . SER A 1 100 ? 4.171 1.397 -1.030 1.00 94.19 100 SER A C 1
ATOM 812 O O . SER A 1 100 ? 3.142 0.966 -0.499 1.00 94.19 100 SER A O 1
ATOM 814 N N . LEU A 1 101 ? 4.344 2.701 -1.260 1.00 94.62 101 LEU A N 1
ATOM 815 C CA . LEU A 1 101 ? 3.331 3.705 -0.927 1.00 94.62 101 LEU A CA 1
ATOM 816 C C . LEU A 1 101 ? 2.061 3.519 -1.761 1.00 94.62 101 LEU A C 1
ATOM 818 O O . LEU A 1 101 ? 0.954 3.565 -1.215 1.00 94.62 101 LEU A O 1
ATOM 822 N N . PHE A 1 102 ? 2.215 3.260 -3.060 1.00 95.69 102 PHE A N 1
ATOM 823 C CA . PHE A 1 102 ? 1.108 2.950 -3.957 1.00 95.69 102 PHE A CA 1
ATOM 824 C C . PHE A 1 102 ? 0.345 1.702 -3.502 1.00 95.69 102 PHE A C 1
ATOM 826 O O . PHE A 1 102 ? -0.873 1.760 -3.326 1.00 95.69 102 PHE A O 1
ATOM 833 N N . GLY A 1 103 ? 1.055 0.608 -3.222 1.00 93.88 103 GLY A N 1
ATOM 834 C CA . GLY A 1 103 ? 0.461 -0.626 -2.728 1.00 93.88 103 GLY A CA 1
ATOM 835 C C . GLY A 1 103 ? -0.317 -0.396 -1.439 1.00 93.88 103 GLY A C 1
ATOM 836 O O . GLY A 1 103 ? -1.486 -0.760 -1.368 1.00 93.88 103 GLY A O 1
ATOM 837 N N . LYS A 1 104 ? 0.264 0.289 -0.445 1.00 91.62 104 LYS A N 1
ATOM 838 C CA . LYS A 1 104 ? -0.436 0.614 0.814 1.00 91.62 104 LYS A CA 1
ATOM 839 C C . LYS A 1 104 ? -1.702 1.432 0.579 1.00 91.62 104 LYS A C 1
ATOM 841 O O . LYS A 1 104 ? -2.717 1.195 1.228 1.00 91.62 104 LYS A O 1
ATOM 846 N N . LYS A 1 105 ? -1.655 2.413 -0.326 1.00 92.19 105 LYS A N 1
ATOM 847 C CA . LYS A 1 105 ? -2.820 3.234 -0.685 1.00 92.19 105 LYS A CA 1
ATOM 848 C C . LYS A 1 105 ? -3.918 2.385 -1.320 1.00 92.19 105 LYS A C 1
ATOM 850 O O . LYS A 1 105 ? -5.089 2.576 -1.000 1.00 92.19 105 LYS A O 1
ATOM 855 N N . MET A 1 106 ? -3.542 1.470 -2.203 1.00 90.25 106 MET A N 1
ATOM 856 C CA . MET A 1 106 ? -4.480 0.644 -2.951 1.00 90.25 106 MET A CA 1
ATOM 857 C C . MET A 1 106 ? -5.039 -0.512 -2.102 1.00 90.25 106 MET A C 1
ATOM 859 O O . MET A 1 106 ? -6.240 -0.765 -2.176 1.00 90.25 106 MET A O 1
ATOM 863 N N . ASN A 1 107 ? -4.244 -1.090 -1.190 1.00 89.81 107 ASN A N 1
ATOM 864 C CA . ASN A 1 107 ? -4.671 -2.145 -0.257 1.00 89.81 107 ASN A CA 1
ATOM 865 C C . ASN A 1 107 ? -5.813 -1.699 0.674 1.00 89.81 107 ASN A C 1
ATOM 867 O O . ASN A 1 107 ? -6.654 -2.494 1.083 1.00 89.81 107 ASN A O 1
ATOM 871 N N . LYS A 1 108 ? -5.908 -0.390 0.958 1.00 87.25 108 LYS A N 1
ATOM 872 C CA . LYS A 1 108 ? -7.038 0.195 1.707 1.00 87.25 108 LYS A CA 1
ATOM 873 C C . LYS A 1 108 ? -8.381 0.057 0.984 1.00 87.25 108 LYS A C 1
ATOM 875 O O . LYS A 1 108 ? -9.422 0.151 1.628 1.00 87.25 108 LYS A O 1
ATOM 880 N N . ARG A 1 109 ? -8.362 -0.103 -0.341 1.00 86.75 109 ARG A N 1
ATOM 881 C CA . ARG A 1 109 ? -9.557 -0.175 -1.193 1.00 86.75 109 ARG A CA 1
ATOM 882 C C . ARG A 1 109 ? -9.839 -1.599 -1.645 1.00 86.75 109 ARG A C 1
ATOM 884 O O . ARG A 1 109 ? -10.977 -2.040 -1.564 1.00 86.75 109 ARG A O 1
ATOM 891 N N . ILE A 1 110 ? -8.803 -2.307 -2.085 1.00 87.69 110 ILE A N 1
ATOM 892 C CA . ILE A 1 110 ? -8.879 -3.658 -2.640 1.00 87.69 110 ILE A CA 1
ATOM 893 C C . ILE A 1 110 ? -7.735 -4.451 -2.022 1.00 87.69 110 ILE A C 1
ATOM 895 O O . ILE A 1 110 ? -6.605 -3.991 -2.101 1.00 87.69 110 ILE A O 1
ATOM 899 N N . ALA A 1 111 ? -8.003 -5.618 -1.433 1.00 89.06 111 ALA A N 1
ATOM 900 C CA . ALA A 1 111 ? -6.944 -6.461 -0.876 1.00 89.06 111 ALA A CA 1
ATOM 901 C C . ALA A 1 111 ? -5.999 -6.932 -1.997 1.00 89.06 111 ALA A C 1
ATOM 903 O O . ALA A 1 111 ? -6.453 -7.556 -2.958 1.00 89.06 111 ALA A O 1
ATOM 904 N N . ILE A 1 112 ? -4.706 -6.621 -1.892 1.00 91.81 112 ILE A N 1
ATOM 905 C CA . ILE A 1 112 ? -3.684 -6.919 -2.905 1.00 91.81 112 ILE A CA 1
ATOM 906 C C . ILE A 1 112 ? -2.845 -8.103 -2.450 1.00 91.81 112 ILE A C 1
ATOM 908 O O . ILE A 1 112 ? -2.238 -8.066 -1.386 1.00 91.81 112 ILE A O 1
ATOM 912 N N . GLU A 1 113 ? -2.744 -9.118 -3.301 1.00 90.94 113 GLU A N 1
ATOM 913 C CA . GLU A 1 113 ? -1.817 -10.230 -3.102 1.00 90.94 113 GLU A CA 1
ATOM 914 C C . GLU A 1 113 ? -0.390 -9.817 -3.496 1.00 90.94 113 GLU A C 1
ATOM 916 O O . GLU A 1 113 ? 0.563 -10.002 -2.735 1.00 90.94 113 GLU A O 1
ATOM 921 N N . LYS A 1 114 ? -0.230 -9.231 -4.691 1.00 95.12 114 LYS A N 1
ATOM 922 C CA . LYS A 1 114 ? 1.082 -8.824 -5.210 1.00 95.12 114 LYS A CA 1
ATOM 923 C C . LYS A 1 114 ? 1.032 -7.688 -6.226 1.00 95.12 114 LYS A C 1
ATOM 925 O O . LYS A 1 114 ? 0.039 -7.496 -6.934 1.00 95.12 114 LYS A O 1
ATOM 930 N N . ILE A 1 115 ? 2.156 -6.984 -6.332 1.00 97.06 115 ILE A N 1
ATOM 931 C CA . ILE A 1 115 ? 2.438 -5.981 -7.361 1.00 97.06 115 ILE A CA 1
ATOM 932 C C . ILE A 1 115 ? 3.668 -6.441 -8.135 1.00 97.06 115 ILE A C 1
ATOM 934 O O . ILE A 1 115 ? 4.735 -6.617 -7.556 1.00 97.06 115 ILE A O 1
ATOM 938 N N . GLU A 1 116 ? 3.521 -6.630 -9.441 1.00 97.44 116 GLU A N 1
ATOM 939 C CA . GLU A 1 116 ? 4.606 -7.044 -10.328 1.00 97.44 116 GLU A CA 1
ATOM 940 C C . GLU A 1 116 ? 4.941 -5.903 -11.284 1.00 97.44 116 GLU A C 1
ATOM 942 O O . GLU A 1 116 ? 4.052 -5.347 -11.935 1.00 97.44 116 GLU A O 1
ATOM 947 N N . VAL A 1 117 ? 6.222 -5.555 -11.377 1.00 96.38 117 VAL A N 1
ATOM 948 C CA . VAL A 1 117 ? 6.712 -4.525 -12.296 1.00 96.38 117 VAL A CA 1
ATOM 949 C C . VAL A 1 117 ? 7.786 -5.112 -13.182 1.00 96.38 117 VAL A C 1
ATOM 951 O O . VAL A 1 117 ? 8.764 -5.688 -12.701 1.00 96.38 117 VAL A O 1
ATOM 954 N N . THR A 1 118 ? 7.585 -4.953 -14.486 1.00 95.19 118 THR A N 1
ATOM 955 C CA . THR A 1 118 ? 8.535 -5.386 -15.504 1.00 95.19 118 THR A CA 1
ATOM 956 C C . THR A 1 118 ? 8.954 -4.226 -16.387 1.00 95.19 118 THR A C 1
ATOM 958 O O . THR A 1 118 ? 8.139 -3.355 -16.701 1.00 95.19 118 THR A O 1
ATOM 961 N N . PHE A 1 119 ? 10.229 -4.220 -16.766 1.00 91.88 119 PHE A N 1
ATOM 962 C CA . PHE A 1 119 ? 10.827 -3.192 -17.608 1.00 91.88 119 PHE A CA 1
ATOM 963 C C . PHE A 1 119 ? 11.482 -3.849 -18.815 1.00 91.88 119 PHE A C 1
ATOM 965 O O . PHE A 1 119 ? 12.285 -4.769 -18.664 1.00 91.88 119 PHE A O 1
ATOM 972 N N . GLU A 1 120 ? 11.157 -3.361 -20.006 1.00 90.25 120 GLU A N 1
ATOM 973 C CA . GLU A 1 120 ? 11.859 -3.721 -21.234 1.00 90.25 120 GLU A CA 1
ATOM 974 C C . GLU A 1 120 ? 12.516 -2.472 -21.816 1.00 90.25 120 GLU A C 1
ATOM 976 O O . GLU A 1 120 ? 11.876 -1.427 -21.947 1.00 90.25 120 GLU A O 1
ATOM 981 N N . GLU A 1 121 ? 13.784 -2.595 -22.196 1.00 87.25 121 GLU A N 1
ATOM 982 C CA . GLU A 1 121 ? 14.577 -1.523 -22.798 1.00 87.25 121 GLU A CA 1
ATOM 983 C C . GLU A 1 121 ? 14.873 -1.881 -24.261 1.00 87.25 121 GLU A C 1
ATOM 985 O O . GLU A 1 121 ? 15.915 -2.477 -24.561 1.00 87.25 121 GLU A O 1
ATOM 990 N N . PRO A 1 122 ? 13.946 -1.613 -25.200 1.00 81.88 122 PRO A N 1
ATOM 991 C CA . PRO A 1 122 ? 14.221 -1.803 -26.614 1.00 81.88 122 PRO A CA 1
ATOM 992 C C . PRO A 1 122 ? 15.417 -0.946 -27.037 1.00 81.88 122 PRO A C 1
ATOM 994 O O . PRO A 1 122 ? 15.413 0.274 -26.882 1.00 81.88 122 PRO A O 1
ATOM 997 N N . LYS A 1 123 ? 16.430 -1.588 -27.624 1.00 72.31 123 LYS A N 1
ATOM 998 C CA . LYS A 1 123 ? 17.548 -0.884 -28.256 1.00 72.31 123 LYS A CA 1
ATOM 999 C C . LYS A 1 123 ? 17.043 -0.172 -29.509 1.00 72.31 123 LYS A C 1
ATOM 1001 O O . LYS A 1 123 ? 16.596 -0.826 -30.451 1.00 72.31 123 LYS A O 1
ATOM 1006 N N . THR A 1 124 ? 17.106 1.156 -29.532 1.00 72.44 124 THR A N 1
ATOM 1007 C CA . THR A 1 124 ? 16.915 1.924 -30.768 1.00 72.44 124 THR A CA 1
ATOM 1008 C C . THR A 1 124 ? 18.127 1.757 -31.692 1.00 72.44 124 THR A C 1
ATOM 1010 O O . THR A 1 124 ? 19.242 1.666 -31.178 1.00 72.44 124 THR A O 1
ATOM 1013 N N . PRO A 1 125 ? 17.945 1.774 -33.028 1.00 72.31 125 PRO A N 1
ATOM 1014 C CA . PRO A 1 125 ? 19.042 1.651 -33.998 1.00 72.31 125 PRO A CA 1
ATOM 1015 C C . PRO A 1 125 ? 20.173 2.668 -33.801 1.00 72.31 125 PRO A C 1
ATOM 1017 O O . PRO A 1 125 ? 21.323 2.356 -34.082 1.00 72.31 125 PRO A O 1
ATOM 1020 N N . ASP A 1 126 ? 19.845 3.852 -33.277 1.00 72.12 126 ASP A N 1
ATOM 1021 C CA . ASP A 1 126 ? 20.795 4.946 -33.059 1.00 72.12 126 ASP A CA 1
ATOM 1022 C C . ASP A 1 126 ? 21.528 4.881 -31.704 1.00 72.12 126 ASP A C 1
ATOM 1024 O O . ASP A 1 126 ? 22.268 5.807 -31.396 1.00 72.12 126 ASP A O 1
ATOM 1028 N N . GLU A 1 127 ? 21.290 3.858 -30.866 1.00 64.62 127 GLU A N 1
ATOM 1029 C CA . GLU A 1 127 ? 21.865 3.639 -29.511 1.00 64.62 127 GLU A CA 1
ATOM 1030 C C . GLU A 1 127 ? 21.735 4.794 -28.487 1.00 64.62 127 GLU A C 1
ATOM 1032 O O . GLU A 1 127 ? 22.027 4.612 -27.309 1.00 64.62 127 GLU A O 1
ATOM 1037 N N . ASN A 1 128 ? 21.227 5.960 -28.887 1.00 66.62 128 ASN A N 1
ATOM 1038 C CA . ASN A 1 128 ? 21.292 7.191 -28.098 1.00 66.62 128 ASN A CA 1
ATOM 1039 C C . ASN A 1 128 ? 20.047 7.470 -27.243 1.00 66.62 128 ASN A C 1
ATOM 1041 O O . ASN A 1 128 ? 20.055 8.402 -26.443 1.00 66.62 128 ASN A O 1
ATOM 1045 N N . SER A 1 129 ? 18.945 6.734 -27.418 1.00 63.81 129 SER A N 1
ATOM 1046 C CA . SER A 1 129 ? 17.695 6.984 -26.686 1.00 63.81 129 SER A CA 1
ATOM 1047 C C . SER A 1 129 ? 17.146 5.706 -26.073 1.00 63.81 129 SER A C 1
ATOM 1049 O O . SER A 1 129 ? 16.612 4.841 -26.762 1.00 63.81 129 SER A O 1
ATOM 1051 N N . ILE A 1 130 ? 17.252 5.608 -24.750 1.00 78.50 130 ILE A N 1
ATOM 1052 C CA . ILE A 1 130 ? 16.678 4.504 -23.987 1.00 78.50 130 ILE A CA 1
ATOM 1053 C C . ILE A 1 130 ? 15.199 4.819 -23.758 1.00 78.50 130 ILE A C 1
ATOM 1055 O O . ILE A 1 130 ? 14.846 5.824 -23.142 1.00 78.50 130 ILE A O 1
ATOM 1059 N N . ILE A 1 131 ? 14.328 3.963 -24.285 1.00 87.94 131 ILE A N 1
ATOM 1060 C CA . ILE A 1 131 ? 12.900 3.975 -23.968 1.00 87.94 131 ILE A CA 1
ATOM 1061 C C . ILE A 1 131 ? 12.658 2.834 -22.990 1.00 87.94 131 ILE A C 1
ATOM 1063 O O . ILE A 1 131 ? 13.033 1.700 -23.264 1.00 87.94 131 ILE A O 1
ATOM 1067 N N . PHE A 1 132 ? 11.998 3.125 -21.877 1.00 89.81 132 PHE A N 1
ATOM 1068 C CA . PHE A 1 132 ? 11.546 2.136 -20.912 1.00 89.81 132 PHE A CA 1
ATOM 1069 C C . PHE A 1 132 ? 10.093 1.778 -21.209 1.00 89.81 132 PHE A C 1
ATOM 1071 O O . PHE A 1 132 ? 9.194 2.613 -21.080 1.00 89.81 132 PHE A O 1
ATOM 1078 N N . ASN A 1 133 ? 9.855 0.530 -21.607 1.00 93.31 133 ASN A N 1
ATOM 1079 C CA . ASN A 1 133 ? 8.519 -0.048 -21.621 1.00 93.31 133 ASN A CA 1
ATOM 1080 C C . ASN A 1 133 ? 8.239 -0.617 -20.225 1.00 93.31 133 ASN A C 1
ATOM 1082 O O . ASN A 1 133 ? 8.771 -1.667 -19.864 1.00 93.31 133 ASN A O 1
ATOM 1086 N N . THR A 1 134 ? 7.396 0.056 -19.450 1.00 95.38 134 THR A N 1
ATOM 1087 C CA . THR A 1 134 ? 7.042 -0.375 -18.094 1.00 95.38 134 THR A CA 1
ATOM 1088 C C . THR A 1 134 ? 5.700 -1.092 -18.122 1.00 95.38 134 THR A C 1
ATOM 1090 O O . THR A 1 134 ? 4.696 -0.525 -18.554 1.00 95.38 134 THR A O 1
ATOM 1093 N N . THR A 1 135 ? 5.657 -2.331 -17.636 1.00 97.38 135 THR A N 1
ATOM 1094 C CA . THR A 1 135 ? 4.404 -3.051 -17.382 1.00 97.38 135 THR A CA 1
ATOM 1095 C C . THR A 1 135 ? 4.220 -3.232 -15.881 1.00 97.38 135 THR A C 1
ATOM 1097 O O . THR A 1 135 ? 5.036 -3.879 -15.228 1.00 97.38 135 THR A O 1
ATOM 1100 N N . LEU A 1 136 ? 3.130 -2.679 -15.352 1.00 97.81 136 LEU A N 1
ATOM 1101 C CA . LEU A 1 136 ? 2.716 -2.790 -13.954 1.00 97.81 136 LEU A CA 1
ATOM 1102 C C . LEU A 1 136 ? 1.478 -3.684 -13.875 1.00 97.81 136 LEU A C 1
ATOM 1104 O O . LEU A 1 136 ? 0.480 -3.424 -14.550 1.00 97.81 136 LEU A O 1
ATOM 1108 N N . ILE A 1 137 ? 1.542 -4.718 -13.044 1.00 97.44 137 ILE A N 1
ATOM 1109 C CA . ILE A 1 137 ? 0.457 -5.669 -12.810 1.00 97.44 137 ILE A CA 1
ATOM 1110 C C . ILE A 1 137 ? 0.124 -5.649 -11.323 1.00 97.44 137 ILE A C 1
ATOM 1112 O O . ILE A 1 137 ? 0.965 -5.958 -10.484 1.00 97.44 137 ILE A O 1
ATOM 1116 N N . VAL A 1 138 ? -1.122 -5.325 -10.997 1.00 96.69 138 VAL A N 1
ATOM 1117 C CA . VAL A 1 138 ? -1.662 -5.465 -9.643 1.00 96.69 138 VAL A CA 1
ATOM 1118 C C . VAL A 1 138 ? -2.552 -6.698 -9.618 1.00 96.69 138 VAL A C 1
ATOM 1120 O O . VAL A 1 138 ? -3.493 -6.799 -10.408 1.00 96.69 138 VAL A O 1
ATOM 1123 N N . SER A 1 139 ? -2.243 -7.638 -8.726 1.00 95.12 139 SER A N 1
ATOM 1124 C CA . SER A 1 139 ? -3.042 -8.846 -8.503 1.00 95.12 139 SER A CA 1
ATOM 1125 C C . SER A 1 139 ? -3.786 -8.721 -7.171 1.00 95.12 139 SER A C 1
ATOM 1127 O O . SER A 1 139 ? -3.150 -8.799 -6.117 1.00 95.12 139 SER A O 1
ATOM 1129 N N . PRO A 1 140 ? -5.107 -8.484 -7.195 1.00 92.44 140 PRO A N 1
ATOM 1130 C CA . PRO A 1 140 ? -5.944 -8.579 -6.006 1.00 92.44 140 PRO A CA 1
ATOM 1131 C C . PRO A 1 140 ? -5.969 -10.002 -5.438 1.00 92.44 140 PRO A C 1
ATOM 1133 O O . PRO A 1 140 ? -5.805 -10.959 -6.189 1.00 92.44 140 PRO A O 1
ATOM 1136 N N . VAL A 1 141 ? -6.262 -10.142 -4.142 1.00 89.62 141 VAL A N 1
ATOM 1137 C CA . VAL A 1 141 ? -6.545 -11.448 -3.512 1.00 89.62 141 VAL A CA 1
ATOM 1138 C C . VAL A 1 141 ? -7.778 -12.105 -4.146 1.00 89.62 141 VAL A C 1
ATOM 1140 O O . VAL A 1 141 ? -7.823 -13.319 -4.317 1.00 89.62 141 VAL A O 1
ATOM 1143 N N . ALA A 1 142 ? -8.769 -11.296 -4.524 1.00 85.69 142 ALA A N 1
ATOM 1144 C CA . ALA A 1 142 ? -9.962 -11.730 -5.239 1.00 85.69 142 ALA A CA 1
ATOM 1145 C C . ALA A 1 142 ? -10.278 -10.755 -6.380 1.00 85.69 142 ALA A C 1
ATOM 1147 O O . ALA A 1 142 ? -10.277 -9.538 -6.183 1.00 85.69 142 ALA A O 1
ATOM 1148 N N . GLY A 1 143 ? -10.571 -11.292 -7.565 1.00 85.50 143 GLY A N 1
ATOM 1149 C CA . GLY A 1 143 ? -10.939 -10.517 -8.751 1.00 85.50 143 GLY A CA 1
ATOM 1150 C C . GLY A 1 143 ? -9.908 -10.563 -9.881 1.00 85.50 143 GLY A C 1
ATOM 1151 O O . GLY A 1 143 ? -8.959 -11.346 -9.877 1.00 85.50 143 GLY A O 1
ATOM 1152 N N . LEU A 1 144 ? -10.133 -9.731 -10.901 1.00 89.50 144 LEU A N 1
ATOM 1153 C CA . LEU A 1 144 ? -9.289 -9.678 -12.094 1.00 89.50 144 LEU A CA 1
ATOM 1154 C C . LEU A 1 144 ? -8.019 -8.858 -11.851 1.00 89.50 144 LEU A C 1
ATOM 1156 O O . LEU A 1 144 ? -8.036 -7.831 -11.171 1.00 89.50 144 LEU A O 1
ATOM 1160 N N . LYS A 1 145 ? -6.920 -9.287 -12.478 1.00 93.81 145 LYS A N 1
ATOM 1161 C CA . LYS A 1 145 ? -5.666 -8.529 -12.492 1.00 93.81 145 LYS A CA 1
ATOM 1162 C C . LYS A 1 145 ? -5.852 -7.204 -13.221 1.00 93.81 145 LYS A C 1
ATOM 1164 O O . LYS A 1 145 ? -6.468 -7.157 -14.286 1.00 93.81 145 LYS A O 1
ATOM 1169 N N . ILE A 1 146 ? -5.246 -6.152 -12.683 1.00 94.75 146 ILE A N 1
ATOM 1170 C CA . ILE A 1 146 ? -5.247 -4.823 -13.291 1.00 94.75 146 ILE A CA 1
ATOM 1171 C C . ILE A 1 146 ? -3.868 -4.596 -13.896 1.00 94.75 146 ILE A C 1
ATOM 1173 O O . ILE A 1 146 ? -2.854 -4.730 -13.211 1.00 94.75 146 ILE A O 1
ATOM 1177 N N . VAL A 1 147 ? -3.830 -4.288 -15.190 1.00 96.62 147 VAL A N 1
ATOM 1178 C CA . VAL A 1 147 ? -2.586 -4.206 -15.959 1.00 96.62 147 VAL A CA 1
ATOM 1179 C C . VAL A 1 147 ? -2.464 -2.832 -16.598 1.00 96.62 147 VAL A C 1
ATOM 1181 O O . VAL A 1 147 ? -3.413 -2.302 -17.177 1.00 96.62 147 VAL A O 1
ATOM 1184 N N . SER A 1 148 ? -1.267 -2.267 -16.523 1.00 97.75 148 SER A N 1
ATOM 1185 C CA . SER A 1 148 ? -0.898 -1.017 -17.174 1.00 97.75 148 SER A CA 1
ATOM 1186 C C . SER A 1 148 ? 0.389 -1.206 -17.960 1.00 97.75 148 SER A C 1
ATOM 1188 O O . SER A 1 148 ? 1.298 -1.895 -17.501 1.00 97.75 148 SER A O 1
ATOM 1190 N N . LYS A 1 149 ? 0.469 -0.556 -19.124 1.00 97.31 149 LYS A N 1
ATOM 1191 C CA . LYS A 1 149 ? 1.663 -0.524 -19.971 1.00 97.31 149 LYS A CA 1
ATOM 1192 C C . LYS A 1 149 ? 1.960 0.913 -20.374 1.00 97.31 149 LYS A C 1
ATOM 1194 O O . LYS A 1 149 ? 1.099 1.592 -20.935 1.00 97.31 149 LYS A O 1
ATOM 1199 N N . THR A 1 150 ? 3.178 1.363 -20.117 1.00 96.62 150 THR A N 1
ATOM 1200 C CA . THR A 1 150 ? 3.638 2.721 -20.422 1.00 96.62 150 THR A CA 1
ATOM 1201 C C . THR A 1 150 ? 4.970 2.696 -21.154 1.00 96.62 150 THR A C 1
ATOM 1203 O O . THR A 1 150 ? 5.678 1.691 -21.152 1.00 96.62 150 THR A O 1
ATOM 1206 N N . LYS A 1 151 ? 5.268 3.797 -21.849 1.00 95.00 151 LYS A N 1
ATOM 1207 C CA . LYS A 1 151 ? 6.524 4.011 -22.564 1.00 95.00 151 LYS A CA 1
ATOM 1208 C C . LYS A 1 151 ? 7.051 5.385 -22.193 1.00 95.00 151 LYS A C 1
ATOM 1210 O O . LYS A 1 151 ? 6.401 6.381 -22.510 1.00 95.00 151 LYS A O 1
ATOM 1215 N N . ASN A 1 152 ? 8.202 5.432 -21.537 1.00 94.50 152 ASN A N 1
ATOM 1216 C CA . ASN A 1 152 ? 8.783 6.667 -21.024 1.00 94.50 152 ASN A CA 1
ATOM 1217 C C . ASN A 1 152 ? 10.296 6.682 -21.266 1.00 94.50 152 ASN A C 1
ATOM 1219 O O . ASN A 1 152 ? 10.932 5.636 -21.303 1.00 94.50 152 ASN A O 1
ATOM 1223 N N . SER A 1 153 ? 10.882 7.870 -21.418 1.00 90.69 153 SER A N 1
ATOM 1224 C CA . SER A 1 153 ? 12.342 8.047 -21.509 1.00 90.69 153 SER A CA 1
ATOM 1225 C C . SER A 1 153 ? 13.043 7.948 -20.151 1.00 90.69 153 SER A C 1
ATOM 1227 O O . SER A 1 153 ? 14.260 7.834 -20.090 1.00 90.69 153 SER A O 1
ATOM 1229 N N . SER A 1 154 ? 12.277 8.013 -19.061 1.00 92.56 154 SER A N 1
ATOM 1230 C CA . SER A 1 154 ? 12.749 7.913 -17.683 1.00 92.56 154 SER A CA 1
ATOM 1231 C C . SER A 1 154 ? 12.113 6.705 -17.006 1.00 92.56 154 SER A C 1
ATOM 1233 O O . SER A 1 154 ? 10.912 6.450 -17.151 1.00 92.56 154 SER A O 1
ATOM 1235 N N . PHE A 1 155 ? 12.935 5.976 -16.255 1.00 92.31 155 PHE A N 1
ATOM 1236 C CA . PHE A 1 155 ? 12.538 4.809 -15.477 1.00 92.31 155 PHE A CA 1
ATOM 1237 C C . PHE A 1 155 ? 11.455 5.156 -14.441 1.00 92.31 155 PHE A C 1
ATOM 1239 O O . PHE A 1 155 ? 10.384 4.543 -14.435 1.00 92.31 155 PHE A O 1
ATOM 1246 N N . ILE A 1 156 ? 11.695 6.192 -13.629 1.00 95.44 156 ILE A N 1
ATOM 1247 C CA . ILE A 1 156 ? 10.771 6.650 -12.579 1.00 95.44 156 ILE A CA 1
ATOM 1248 C C . ILE A 1 156 ? 9.470 7.191 -13.182 1.00 95.44 156 ILE A C 1
ATOM 1250 O O . ILE A 1 156 ? 8.376 6.851 -12.721 1.00 95.44 156 ILE A O 1
ATOM 1254 N N . ASP A 1 157 ? 9.557 7.946 -14.280 1.00 95.50 157 ASP A N 1
ATOM 1255 C CA . ASP A 1 157 ? 8.362 8.454 -14.963 1.00 95.50 157 ASP A CA 1
ATOM 1256 C C . ASP A 1 157 ? 7.505 7.315 -15.521 1.00 95.50 157 ASP A C 1
ATOM 1258 O O . ASP A 1 157 ? 6.275 7.387 -15.484 1.00 95.50 157 ASP A O 1
ATOM 1262 N N . GLY A 1 158 ? 8.139 6.241 -16.003 1.00 94.69 158 GLY A N 1
ATOM 1263 C CA . GLY A 1 158 ? 7.453 5.030 -16.446 1.00 94.69 158 GLY A CA 1
ATOM 1264 C C . GLY A 1 158 ? 6.603 4.408 -15.340 1.00 94.69 158 GLY A C 1
ATOM 1265 O O . GLY A 1 158 ? 5.452 4.035 -15.588 1.00 94.69 158 GLY A O 1
ATOM 1266 N N . ILE A 1 159 ? 7.131 4.362 -14.113 1.00 96.38 159 ILE A N 1
ATOM 1267 C CA . ILE A 1 159 ? 6.425 3.861 -12.925 1.00 96.38 159 ILE A CA 1
ATOM 1268 C C . ILE A 1 159 ? 5.258 4.777 -12.563 1.00 96.38 159 ILE A C 1
ATOM 1270 O O . ILE A 1 159 ? 4.128 4.301 -12.428 1.00 96.38 159 ILE A O 1
ATOM 1274 N N . HIS A 1 160 ? 5.488 6.088 -12.451 1.00 98.00 160 HIS A N 1
ATOM 1275 C CA . HIS A 1 160 ? 4.425 7.045 -12.138 1.00 98.00 160 HIS A CA 1
ATOM 1276 C C . HIS A 1 160 ? 3.300 7.017 -13.172 1.00 98.00 160 HIS A C 1
ATOM 1278 O O . HIS A 1 160 ? 2.120 6.995 -12.809 1.00 98.00 160 HIS A O 1
ATOM 1284 N N . ALA A 1 161 ? 3.649 6.967 -14.457 1.00 97.75 161 ALA A N 1
ATOM 1285 C CA . ALA A 1 161 ? 2.679 6.868 -15.534 1.00 97.75 161 ALA A CA 1
ATOM 1286 C C . ALA A 1 161 ? 1.873 5.564 -15.438 1.00 97.75 161 ALA A C 1
ATOM 1288 O O . ALA A 1 161 ? 0.650 5.585 -15.610 1.00 97.75 161 ALA A O 1
ATOM 1289 N N . ALA A 1 162 ? 2.529 4.439 -15.131 1.00 97.50 162 ALA A N 1
ATOM 1290 C CA . ALA A 1 162 ? 1.854 3.155 -15.003 1.00 97.50 162 ALA A CA 1
ATOM 1291 C C . ALA A 1 162 ? 0.896 3.133 -13.801 1.00 97.50 162 ALA A C 1
ATOM 1293 O O . ALA A 1 162 ? -0.253 2.708 -13.928 1.00 97.50 162 ALA A O 1
ATOM 1294 N N . ILE A 1 163 ? 1.322 3.675 -12.657 1.00 97.88 163 ILE A N 1
ATOM 1295 C CA . ILE A 1 163 ? 0.473 3.853 -11.471 1.00 97.88 163 ILE A CA 1
ATOM 1296 C C . ILE A 1 163 ? -0.747 4.711 -11.808 1.00 97.88 163 ILE A C 1
ATOM 1298 O O . ILE A 1 163 ? -1.877 4.327 -11.507 1.00 97.88 163 ILE A O 1
ATOM 1302 N N . ALA A 1 164 ? -0.551 5.847 -12.482 1.00 97.62 164 ALA A N 1
ATOM 1303 C CA . ALA A 1 164 ? -1.645 6.737 -12.856 1.00 97.62 164 ALA A CA 1
ATOM 1304 C C . ALA A 1 164 ? -2.680 6.042 -13.759 1.00 97.62 164 ALA A C 1
ATOM 1306 O O . ALA A 1 164 ? -3.885 6.271 -13.610 1.00 97.62 164 ALA A O 1
ATOM 1307 N N . GLN A 1 165 ? -2.241 5.166 -14.670 1.00 97.19 165 GLN A N 1
ATOM 1308 C CA . GLN A 1 165 ? -3.147 4.349 -15.479 1.00 97.19 165 GLN A CA 1
ATOM 1309 C C . GLN A 1 165 ? -3.923 3.332 -14.633 1.00 97.19 165 GLN A C 1
ATOM 1311 O O . GLN A 1 165 ? -5.137 3.231 -14.815 1.00 97.19 165 GLN A O 1
ATOM 1316 N N . ILE A 1 166 ? -3.271 2.621 -13.704 1.00 95.62 166 ILE A N 1
ATOM 1317 C CA . ILE A 1 166 ? -3.950 1.680 -12.794 1.00 95.62 166 ILE A CA 1
ATOM 1318 C C . ILE A 1 166 ? -4.997 2.408 -11.946 1.00 95.62 166 ILE A C 1
ATOM 1320 O O . ILE A 1 166 ? -6.150 1.984 -11.899 1.00 95.62 166 ILE A O 1
ATOM 1324 N N . GLU A 1 167 ? -4.645 3.541 -11.336 1.00 94.38 167 GLU A N 1
ATOM 1325 C CA . GLU A 1 167 ? -5.595 4.329 -10.543 1.00 94.38 167 GLU A CA 1
ATOM 1326 C C . GLU A 1 167 ? -6.782 4.818 -11.379 1.00 94.38 167 GLU A C 1
ATOM 1328 O O . GLU A 1 167 ? -7.913 4.882 -10.900 1.00 94.38 167 GLU A O 1
ATOM 1333 N N . LYS A 1 168 ? -6.545 5.180 -12.642 1.00 93.94 168 LYS A N 1
ATOM 1334 C CA . LYS A 1 168 ? -7.614 5.586 -13.557 1.00 93.94 168 LYS A CA 1
ATOM 1335 C C . LYS A 1 168 ? -8.533 4.416 -13.913 1.00 93.94 168 LYS A C 1
ATOM 1337 O O . LYS A 1 168 ? -9.733 4.637 -14.063 1.00 93.94 168 LYS A O 1
ATOM 1342 N N . GLN A 1 169 ? -7.988 3.211 -14.078 1.00 91.81 169 GLN A N 1
ATOM 1343 C CA . GLN A 1 169 ? -8.771 1.998 -14.328 1.00 91.81 169 GLN A CA 1
ATOM 1344 C C . GLN A 1 169 ? -9.620 1.630 -13.106 1.00 91.81 169 GLN A C 1
ATOM 1346 O O . GLN A 1 169 ? -10.816 1.408 -13.263 1.00 91.81 169 GLN A O 1
ATOM 1351 N N . GLU A 1 170 ? -9.046 1.669 -11.901 1.00 87.69 170 GLU A N 1
ATOM 1352 C CA . GLU A 1 170 ? -9.758 1.389 -10.644 1.00 87.69 170 GLU A CA 1
ATOM 1353 C C . GLU A 1 170 ? -10.937 2.345 -10.419 1.00 87.69 170 GLU A C 1
ATOM 1355 O O . GLU A 1 170 ? -12.055 1.907 -10.159 1.00 87.69 170 GLU A O 1
ATOM 1360 N N . ARG A 1 171 ? -10.744 3.651 -10.638 1.00 86.44 171 ARG A N 1
ATOM 1361 C CA . ARG A 1 171 ? -11.844 4.627 -10.518 1.00 86.44 171 ARG A CA 1
ATOM 1362 C C . ARG A 1 171 ? -12.991 4.374 -11.498 1.00 86.44 171 ARG A C 1
ATOM 1364 O O . ARG A 1 171 ? -14.110 4.801 -11.239 1.00 86.44 171 ARG A O 1
ATOM 1371 N N . ARG A 1 172 ? -12.711 3.751 -12.647 1.00 85.69 172 ARG A N 1
ATOM 1372 C CA . ARG A 1 172 ? -13.707 3.459 -13.689 1.00 85.69 172 ARG A CA 1
ATOM 1373 C C . ARG A 1 172 ? -14.417 2.134 -13.468 1.00 85.69 172 ARG A C 1
ATOM 1375 O O . ARG A 1 172 ? -15.564 2.016 -13.881 1.00 85.69 172 ARG A O 1
ATOM 1382 N N . SER A 1 173 ? -13.744 1.152 -12.874 1.00 77.69 173 SER A N 1
ATOM 1383 C CA . SER A 1 173 ? -14.335 -0.161 -12.631 1.00 77.69 173 SER A CA 1
ATOM 1384 C C . SER A 1 173 ? -15.352 -0.145 -11.494 1.00 77.69 173 SER A C 1
ATOM 1386 O O . SER A 1 173 ? -16.167 -1.055 -11.427 1.00 77.69 173 SER A O 1
ATOM 1388 N N . GLY A 1 174 ? -15.334 0.874 -10.626 1.00 64.44 174 GLY A N 1
ATOM 1389 C CA . GLY A 1 174 ? -16.326 1.035 -9.559 1.00 64.44 174 GLY A CA 1
ATOM 1390 C C . GLY A 1 174 ? -16.324 -0.099 -8.531 1.00 64.44 174 GLY A C 1
ATOM 1391 O O . GLY A 1 174 ? -17.248 -0.162 -7.730 1.00 64.44 174 GLY A O 1
ATOM 1392 N N . LEU A 1 175 ? -15.300 -0.965 -8.553 1.00 59.56 175 LEU A N 1
ATOM 1393 C CA . LEU A 1 175 ? -15.145 -2.131 -7.685 1.00 59.56 175 LEU A CA 1
ATOM 1394 C C . LEU A 1 175 ? -15.018 -1.669 -6.230 1.00 59.56 175 LEU A C 1
ATOM 1396 O O . LEU A 1 175 ? -13.935 -1.369 -5.727 1.00 59.56 175 LEU A O 1
ATOM 1400 N N . SER A 1 176 ? -16.171 -1.582 -5.575 1.00 54.94 176 SER A N 1
ATOM 1401 C CA . SER A 1 176 ? -16.308 -1.444 -4.135 1.00 54.94 176 SER A CA 1
ATOM 1402 C C . SER A 1 176 ? -15.884 -2.754 -3.471 1.00 54.94 176 SER A C 1
ATOM 1404 O O . SER A 1 176 ? -16.042 -3.838 -4.033 1.00 54.94 176 SER A O 1
ATOM 1406 N N . ARG A 1 177 ? -15.401 -2.664 -2.228 1.00 54.22 177 ARG A N 1
ATOM 1407 C CA . ARG A 1 177 ? -15.071 -3.807 -1.356 1.00 54.22 177 ARG A CA 1
ATOM 1408 C C . ARG A 1 177 ? -16.213 -4.835 -1.238 1.00 54.22 177 ARG A C 1
ATOM 1410 O O . ARG A 1 177 ? -15.964 -5.977 -0.860 1.00 54.22 177 ARG A O 1
ATOM 1417 N N . GLU A 1 178 ? -17.448 -4.427 -1.528 1.00 52.34 178 GLU A N 1
ATOM 1418 C CA . GLU A 1 178 ? -18.649 -5.269 -1.491 1.00 52.34 178 GLU A CA 1
ATOM 1419 C C . GLU A 1 178 ? -18.745 -6.242 -2.677 1.00 52.34 178 GLU A C 1
ATOM 1421 O O . GLU A 1 178 ? -19.123 -7.394 -2.474 1.00 52.34 178 GLU A O 1
ATOM 1426 N N . ASP A 1 179 ? -18.304 -5.850 -3.876 1.00 51.56 179 ASP A N 1
ATOM 1427 C CA . ASP A 1 179 ? -18.405 -6.697 -5.076 1.00 51.56 179 ASP A CA 1
ATOM 1428 C C . ASP A 1 179 ? -17.420 -7.874 -5.037 1.00 51.56 179 ASP A C 1
ATOM 1430 O O . ASP A 1 179 ? -17.695 -8.955 -5.554 1.00 51.56 179 ASP A O 1
ATOM 1434 N N . SER A 1 180 ? -16.285 -7.707 -4.349 1.00 51.62 180 SER A N 1
ATOM 1435 C CA . SER A 1 180 ? -15.268 -8.756 -4.178 1.00 51.62 180 SER A CA 1
ATOM 1436 C C . SER A 1 180 ? -15.702 -9.885 -3.236 1.00 51.62 180 SER A C 1
ATOM 1438 O O . SER A 1 180 ? -15.061 -10.933 -3.208 1.00 51.62 180 SER A O 1
ATOM 1440 N N . ARG A 1 181 ? -16.763 -9.684 -2.439 1.00 49.81 181 ARG A N 1
ATOM 1441 C CA . ARG A 1 181 ? -17.296 -10.702 -1.517 1.00 49.81 181 ARG A CA 1
ATOM 1442 C C . ARG A 1 181 ? -18.329 -11.624 -2.163 1.00 49.81 181 ARG A C 1
ATOM 1444 O O . ARG A 1 181 ? -18.592 -12.683 -1.608 1.00 49.81 181 ARG A O 1
ATOM 1451 N N . LEU A 1 182 ? -18.902 -11.242 -3.305 1.00 44.03 182 LEU A N 1
ATOM 1452 C CA . LEU A 1 182 ? -19.990 -11.979 -3.962 1.00 44.03 182 LEU A CA 1
ATOM 1453 C C . LEU A 1 182 ? -19.514 -13.030 -4.978 1.00 44.03 182 LEU A C 1
ATOM 1455 O O . LEU A 1 182 ? -20.340 -13.710 -5.579 1.00 44.03 182 LEU A O 1
ATOM 1459 N N . THR A 1 183 ? -18.203 -13.176 -5.178 1.00 45.53 183 THR A N 1
A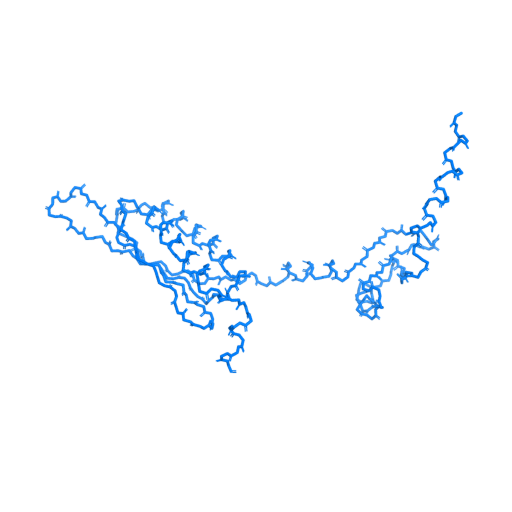TOM 1460 C CA . THR A 1 183 ? -17.619 -14.142 -6.127 1.00 45.53 183 THR A CA 1
ATOM 1461 C C . THR A 1 183 ? -16.987 -15.374 -5.470 1.00 45.53 183 THR A C 1
ATOM 1463 O O . THR A 1 183 ? -16.258 -16.091 -6.152 1.00 45.53 183 THR A O 1
ATOM 1466 N N . ASN A 1 184 ? -17.258 -15.626 -4.183 1.00 40.94 184 ASN A N 1
ATOM 1467 C CA . ASN A 1 184 ? -16.892 -16.871 -3.493 1.00 40.94 184 ASN A CA 1
ATOM 1468 C C . ASN A 1 184 ? -18.118 -17.750 -3.252 1.00 40.94 184 ASN A C 1
ATOM 1470 O O . ASN A 1 184 ? -19.115 -17.212 -2.722 1.00 40.94 184 ASN A O 1
#

Radius of gyration: 27.59 Å; Cα contacts (8 Å, |Δi|>4): 227; chains: 1; bounding box: 50×57×80 Å

Secondary structure (DSSP, 8-state):
--SSHHHHHHHHHHTT--S--EEEETTS-HHHHHHHHHH-TTSEEEEE-TTS-EEEEEEHHHHHHHHHHHS-----EEEEPPP-TTS-HHHHHHHHHHHHHHHHHHHTTS-EEEEEEEEE-PPPTTSS---EEEEEEEEESSS--EEEEEEESSHHHHHHHHHHHHHHHHHHH---TTGGGTT-

InterPro domains:
  IPR000644 CBS domain [PF00571] (16-65)
  IPR000644 CBS domain [PS51371] (17-75)
  IPR000644 CBS domain [SM00116] (20-68)
  IPR046342 CBS domain superfamily [G3DSA:3.10.580.10] (8-116)
  IPR046342 CBS domain superfamily [SSF54631] (4-91)

Mean predicted aligned error: 13.33 Å

Nearest PDB structures (foldseek):
  7m4z-assembly1_v  TM=6.971E-01  e=2.874E-04  Acinetobacter baumannii AB0057
  5iip-assembly2_B  TM=7.639E-01  e=4.162E-02  Staphylococcus aureus
  7pji-assembly1_A  TM=5.338E-01  e=1.359E-02  Pseudomonas aeruginosa
  8qqt-assembly1_H  TM=5.538E-01  e=1.357E-01  Mycolicibacterium smegmatis MC2 155
  7ssl-assembly1_J  TM=6.556E-01  e=3.670E-01  Escherichia coli K-12

pLDDT: mean 83.33, std 15.07, range [40.06, 98.0]